Protein AF-A0A8B7Z7A9-F1 (afdb_monomer_lite)

Sequence (210 aa):
MESFEEEALQSCPPDCRPTLWKRYVDDTFVIAPQDQTSRLLNHLNSLKPSIQFTIENEQDNSIAFLDTMVHREPDGSLTSTVYRKPTHTDQYLAFDSHHPVSVKRGVAKCLHDRASRLVTRPRHTAAERRRDHGVHTVFRSSTTLRSQLVRPKDPIPPGRRGGVVYKIPCGDCGKVYIGETGRPIGTRIKEHQRDVRLSRVESSAVAEHT

pLDDT: mean 84.7, std 11.01, range [44.78, 95.38]

InterPro domains:
  IPR058912 Helix-turn-helix domain, animal [PF26215] (91-130)

Radius of gyration: 29.84 Å; chains: 1; bounding box: 73×40×72 Å

Secondary structure (DSSP, 8-state):
-HHHHHHHHHHS-TTT--SEEEEETTEEEEE--GGGHHHHHHHHHHH-TT-----PPPBTTEEEETTEEEEE-TTS-EEEEE---TT-------TTSS--HHHHHHHHHHHHHHHHHH--SHHHHHHHHHHHHHS------S--HHHHS---SPPPPGGG--SEEEEEE-TTT--EEEEEESS-HHHHHHHHHHHHHTT-TTT-GGGG--

Organism: Acanthaster planci (NCBI:txid133434)

Structure (mmCIF, N/CA/C/O backbone):
data_AF-A0A8B7Z7A9-F1
#
_entry.id   AF-A0A8B7Z7A9-F1
#
loop_
_atom_site.group_PDB
_atom_site.id
_atom_site.type_symbol
_atom_site.label_atom_id
_atom_site.label_alt_id
_atom_site.label_comp_id
_atom_site.label_asym_id
_atom_site.label_entity_id
_atom_site.label_seq_id
_atom_site.pdbx_PDB_ins_code
_atom_site.Cartn_x
_atom_site.Cartn_y
_atom_site.Cartn_z
_atom_site.occupancy
_atom_site.B_iso_or_equiv
_atom_site.auth_seq_id
_atom_site.auth_comp_id
_atom_site.auth_asym_id
_atom_site.auth_atom_id
_atom_site.pdbx_PDB_model_num
ATOM 1 N N . MET A 1 1 ? 4.529 13.513 13.588 1.00 77.81 1 MET A N 1
ATOM 2 C CA . MET A 1 1 ? 3.356 12.624 13.454 1.00 77.81 1 MET A CA 1
ATOM 3 C C . MET A 1 1 ? 3.565 11.401 14.326 1.00 77.81 1 MET A C 1
ATOM 5 O O . MET A 1 1 ? 2.762 11.194 15.213 1.00 77.81 1 MET A O 1
ATOM 9 N N . GLU A 1 2 ? 4.713 10.732 14.212 1.00 85.25 2 GLU A N 1
ATOM 10 C CA . GLU A 1 2 ? 5.104 9.632 15.109 1.00 85.25 2 GLU A CA 1
ATOM 11 C C . GLU A 1 2 ? 5.024 9.984 16.607 1.00 85.25 2 GLU A C 1
ATOM 13 O O . GLU A 1 2 ? 4.309 9.320 17.342 1.00 85.25 2 GLU A O 1
ATOM 18 N N . SER A 1 3 ? 5.617 11.102 17.043 1.00 87.19 3 SER A N 1
ATOM 19 C CA . SER A 1 3 ? 5.524 11.546 18.448 1.00 87.19 3 SER A CA 1
ATOM 20 C C . SER A 1 3 ? 4.092 11.811 18.932 1.00 87.19 3 SER A C 1
ATOM 22 O O . SER A 1 3 ? 3.785 11.619 20.102 1.00 87.19 3 SER A O 1
ATOM 24 N N . PHE A 1 4 ? 3.208 12.247 18.030 1.00 87.94 4 PHE A N 1
ATOM 25 C CA . PHE A 1 4 ? 1.794 12.449 18.340 1.00 87.94 4 PHE A CA 1
ATOM 26 C C . PHE A 1 4 ? 1.079 11.106 18.512 1.00 87.94 4 PHE A C 1
ATOM 28 O O . PHE A 1 4 ? 0.258 10.966 19.407 1.00 87.94 4 PHE A O 1
ATOM 35 N N . GLU A 1 5 ? 1.388 10.115 17.675 1.00 88.31 5 GLU A N 1
ATOM 36 C CA . GLU A 1 5 ? 0.822 8.769 17.802 1.00 88.31 5 GLU A CA 1
ATOM 37 C C . GLU A 1 5 ? 1.276 8.095 19.097 1.00 88.31 5 GLU A C 1
ATOM 39 O O . GLU A 1 5 ? 0.462 7.484 19.782 1.00 88.31 5 GLU A O 1
ATOM 44 N N . GLU A 1 6 ? 2.548 8.243 19.472 1.00 90.06 6 GLU A N 1
ATOM 45 C CA . GLU A 1 6 ? 3.060 7.737 20.749 1.00 90.06 6 GLU A CA 1
ATOM 46 C C . GLU A 1 6 ? 2.324 8.362 21.936 1.00 90.06 6 GLU A C 1
ATOM 48 O O . GLU A 1 6 ? 1.824 7.640 22.800 1.00 90.06 6 GLU A O 1
ATOM 53 N N . GLU A 1 7 ? 2.194 9.690 21.950 1.00 91.12 7 GLU A N 1
ATOM 54 C CA . GLU A 1 7 ? 1.437 10.414 22.972 1.00 91.12 7 GLU A CA 1
ATOM 55 C C . GLU A 1 7 ? -0.032 9.969 22.999 1.00 91.12 7 GLU A C 1
ATOM 57 O O . GLU A 1 7 ? -0.587 9.699 24.068 1.00 91.12 7 GLU A O 1
ATOM 62 N N . ALA A 1 8 ? -0.655 9.824 21.829 1.00 89.69 8 ALA A N 1
ATOM 63 C CA . ALA A 1 8 ? -2.039 9.399 21.702 1.00 89.69 8 ALA A CA 1
ATOM 64 C C . ALA A 1 8 ? -2.270 7.996 22.262 1.00 89.69 8 ALA A C 1
ATOM 66 O O . ALA A 1 8 ? -3.232 7.795 23.000 1.00 89.69 8 ALA A O 1
ATOM 67 N N . LEU A 1 9 ? -1.382 7.044 21.960 1.00 89.88 9 LEU A N 1
ATOM 68 C CA . LEU A 1 9 ? -1.471 5.660 22.428 1.00 89.88 9 LEU A CA 1
ATOM 69 C C . LEU A 1 9 ? -1.158 5.529 23.927 1.00 89.88 9 LEU A C 1
ATOM 71 O O . LEU A 1 9 ? -1.793 4.725 24.612 1.00 89.88 9 LEU A O 1
ATOM 75 N N . GLN A 1 10 ? -0.220 6.325 24.450 1.00 90.31 10 GLN A N 1
ATOM 76 C CA . GLN A 1 10 ? 0.127 6.342 25.877 1.00 90.31 10 GLN A CA 1
ATOM 77 C C . GLN A 1 10 ? -0.986 6.951 26.735 1.00 90.31 10 GLN A C 1
ATOM 79 O O . GLN A 1 10 ? -1.344 6.387 27.770 1.00 90.31 10 GLN A O 1
ATOM 84 N N . SER A 1 11 ? -1.554 8.072 26.286 1.00 91.38 11 SER A N 1
ATOM 85 C CA . SER A 1 11 ? -2.655 8.770 26.964 1.00 91.38 11 SER A CA 1
ATOM 86 C C . SER A 1 11 ? -4.016 8.098 26.769 1.00 91.38 11 SER A C 1
ATOM 88 O O . SER A 1 11 ? -4.972 8.447 27.461 1.00 91.38 11 SER A O 1
ATOM 90 N N . CYS A 1 12 ? -4.117 7.131 25.849 1.00 89.44 12 CYS A N 1
ATOM 91 C CA . CYS A 1 12 ? -5.358 6.428 25.556 1.00 89.44 12 CYS A CA 1
ATOM 92 C C . CYS A 1 12 ? -5.832 5.611 26.776 1.00 89.44 12 CYS A C 1
ATOM 94 O O . CYS A 1 12 ? -5.068 4.760 27.270 1.00 89.44 12 CYS A O 1
ATOM 96 N N . PRO A 1 13 ? -7.078 5.832 27.243 1.00 86.50 13 PRO A N 1
ATOM 97 C CA . PRO A 1 13 ? -7.705 5.028 28.284 1.00 86.50 13 PRO A CA 1
ATOM 98 C C . PRO A 1 13 ? -7.638 3.514 27.991 1.00 86.50 13 PRO A C 1
ATOM 100 O O . PRO A 1 13 ? -7.751 3.112 26.831 1.00 86.50 13 PRO A O 1
ATOM 103 N N . PRO A 1 14 ? -7.452 2.646 29.007 1.00 85.69 14 PRO A N 1
ATOM 104 C CA . PRO A 1 14 ? -7.258 1.207 28.792 1.00 85.69 14 PRO A CA 1
ATOM 105 C C . PRO A 1 14 ? -8.425 0.506 28.088 1.00 85.69 14 PRO A C 1
ATOM 107 O O . PRO A 1 14 ? -8.220 -0.490 27.405 1.00 85.69 14 PRO A O 1
ATOM 110 N N . ASP A 1 15 ? -9.636 1.025 28.261 1.00 86.50 15 ASP A N 1
ATOM 111 C CA . ASP A 1 15 ? -10.882 0.514 27.695 1.00 86.50 15 ASP A CA 1
ATOM 112 C C . ASP A 1 15 ? -11.032 0.803 26.196 1.00 86.50 15 ASP A C 1
ATOM 114 O O . ASP A 1 15 ? -11.633 0.001 25.48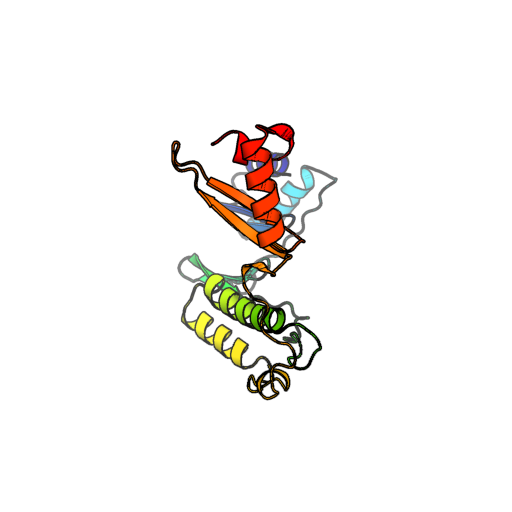8 1.00 86.50 15 ASP A O 1
ATOM 118 N N . CYS A 1 16 ? -10.456 1.897 25.687 1.00 86.94 16 CYS A N 1
ATOM 119 C CA . CYS A 1 16 ? -10.476 2.231 24.258 1.00 86.94 16 CYS A CA 1
ATOM 120 C C . CYS A 1 16 ? -9.120 2.054 23.557 1.00 86.94 16 CYS A C 1
ATOM 122 O O . CYS A 1 16 ? -8.975 2.415 22.386 1.00 86.94 16 CYS A O 1
ATOM 124 N N . ARG A 1 17 ? -8.128 1.479 24.250 1.00 89.62 17 ARG A N 1
ATOM 125 C CA . ARG A 1 17 ? -6.777 1.297 23.719 1.00 89.62 17 ARG A CA 1
ATOM 126 C C . ARG A 1 17 ? -6.765 0.293 22.558 1.00 89.62 17 ARG A C 1
ATOM 128 O O . ARG A 1 17 ? -7.205 -0.846 22.730 1.00 89.62 17 ARG A O 1
ATOM 135 N N . PRO A 1 18 ? -6.211 0.663 21.392 1.00 92.62 18 PRO A N 1
ATOM 136 C CA . PRO A 1 18 ? -6.132 -0.244 20.257 1.00 92.62 18 PRO A CA 1
ATOM 137 C C . PRO A 1 18 ? -5.134 -1.381 20.508 1.00 92.62 18 PRO A C 1
ATOM 139 O O . PRO A 1 18 ? -4.055 -1.181 21.064 1.00 92.62 18 PRO A O 1
ATOM 142 N N . THR A 1 19 ? -5.483 -2.582 20.049 1.00 91.50 19 THR A N 1
ATOM 143 C CA . THR A 1 19 ? -4.610 -3.766 20.054 1.00 91.50 19 THR A CA 1
ATOM 144 C C . THR A 1 19 ? -3.577 -3.708 18.930 1.00 91.50 19 THR A C 1
ATOM 146 O O . THR A 1 19 ? -2.462 -4.206 19.073 1.00 91.50 19 THR A O 1
ATOM 149 N N . LEU A 1 20 ? -3.940 -3.090 17.804 1.00 92.06 20 LEU A N 1
ATOM 150 C CA . LEU A 1 20 ? -3.058 -2.881 16.662 1.00 92.06 20 LEU A CA 1
ATOM 151 C C . LEU A 1 20 ? -3.208 -1.446 16.169 1.00 92.06 20 LEU A C 1
ATOM 153 O O . LEU A 1 20 ? -4.326 -0.986 15.953 1.00 92.06 20 LEU A O 1
ATOM 157 N N . TRP A 1 21 ? -2.079 -0.785 15.930 1.00 93.62 21 TRP A N 1
ATOM 158 C CA . TRP A 1 21 ? -2.007 0.503 15.249 1.00 93.62 21 TRP A CA 1
ATOM 159 C C . TRP A 1 21 ? -0.938 0.430 14.161 1.00 93.62 21 TRP A C 1
ATOM 161 O O . TRP A 1 21 ? 0.225 0.114 14.435 1.00 93.62 21 TRP A O 1
ATOM 171 N N . LYS A 1 22 ? -1.328 0.676 12.911 1.00 92.62 22 LYS A N 1
ATOM 172 C CA . LYS A 1 22 ? -0.424 0.751 11.7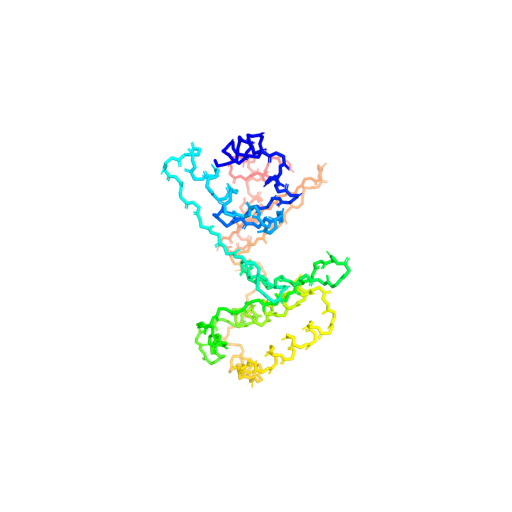60 1.00 92.62 22 LYS A CA 1
ATOM 173 C C . LYS A 1 22 ? -0.757 1.993 10.954 1.00 92.62 22 LYS A C 1
ATOM 175 O O . LYS A 1 22 ? -1.926 2.271 10.729 1.00 92.62 22 LYS A O 1
ATOM 180 N N . ARG A 1 23 ? 0.262 2.710 10.489 1.00 93.62 23 ARG A N 1
ATOM 181 C CA . ARG A 1 23 ? 0.093 3.908 9.664 1.00 93.62 23 ARG A CA 1
ATOM 182 C C . ARG A 1 23 ? 0.796 3.751 8.325 1.00 93.62 23 ARG A C 1
ATOM 184 O O . ARG A 1 23 ? 1.920 3.252 8.264 1.00 93.62 23 ARG A O 1
ATOM 191 N N . TYR A 1 24 ? 0.143 4.223 7.272 1.00 92.00 24 TYR A N 1
ATOM 192 C CA . TYR A 1 24 ? 0.710 4.413 5.948 1.00 92.00 24 TYR A CA 1
ATOM 193 C C . TYR A 1 24 ? 0.467 5.856 5.505 1.00 92.00 24 TYR A C 1
ATOM 195 O O . TYR A 1 24 ? -0.644 6.219 5.138 1.00 92.00 24 TYR A O 1
ATOM 203 N N . VAL A 1 25 ? 1.522 6.675 5.531 1.00 91.19 25 VAL A N 1
ATOM 204 C CA . VAL A 1 25 ? 1.439 8.124 5.271 1.00 91.19 25 VAL A CA 1
ATOM 205 C C . VAL A 1 25 ? 0.369 8.762 6.169 1.00 91.19 25 VAL A C 1
ATOM 207 O O . VAL A 1 25 ? 0.626 8.857 7.371 1.00 91.19 25 VAL A O 1
ATOM 210 N N . ASP A 1 26 ? -0.790 9.124 5.616 1.00 89.81 26 ASP A N 1
ATOM 211 C CA . ASP A 1 26 ? -1.898 9.786 6.312 1.00 89.81 26 ASP A CA 1
ATOM 212 C C . ASP A 1 26 ? -2.981 8.800 6.797 1.00 89.81 26 ASP A C 1
ATOM 214 O O . ASP A 1 26 ? -3.762 9.143 7.681 1.00 89.81 26 ASP A O 1
ATOM 218 N N . ASP A 1 27 ? -3.006 7.569 6.273 1.00 91.62 27 ASP A N 1
ATOM 219 C CA . ASP A 1 27 ? -4.025 6.564 6.595 1.00 91.62 27 ASP A CA 1
ATOM 220 C C . ASP A 1 27 ? -3.581 5.664 7.756 1.00 91.62 27 ASP A C 1
ATOM 222 O O . ASP A 1 27 ? -2.446 5.170 7.791 1.00 91.62 27 ASP A O 1
ATOM 226 N N . THR A 1 28 ? -4.490 5.380 8.690 1.00 93.81 28 THR A N 1
ATOM 227 C CA . THR A 1 28 ? -4.252 4.464 9.814 1.00 93.81 28 THR A CA 1
ATOM 228 C C . THR A 1 28 ? -5.167 3.243 9.751 1.00 93.81 28 THR A C 1
ATOM 230 O O . THR A 1 28 ? -6.354 3.334 9.459 1.00 93.81 28 THR A O 1
ATOM 233 N N . PHE A 1 29 ? -4.599 2.071 10.035 1.00 94.75 29 PHE A N 1
ATOM 234 C CA . PHE A 1 29 ? -5.318 0.819 10.232 1.00 94.75 29 PHE A CA 1
ATOM 235 C C . PHE A 1 29 ? -5.247 0.439 11.707 1.00 94.75 29 PHE A C 1
ATOM 237 O O . PHE A 1 29 ? -4.156 0.248 12.262 1.00 94.75 29 PHE A O 1
ATOM 244 N N . VAL A 1 30 ? -6.415 0.342 12.339 1.00 94.12 30 VAL A N 1
ATOM 245 C CA . VAL A 1 30 ? -6.536 0.220 13.790 1.00 94.12 30 VAL A CA 1
ATOM 246 C C . VAL A 1 30 ? -7.467 -0.933 14.143 1.00 94.12 30 VAL A C 1
ATOM 248 O O . VAL A 1 30 ? -8.570 -1.025 13.614 1.00 94.12 30 VAL A O 1
ATOM 251 N N . ILE A 1 31 ? -7.032 -1.797 15.061 1.00 93.50 31 ILE A N 1
ATOM 252 C CA . ILE A 1 31 ? -7.889 -2.814 15.686 1.00 93.50 31 ILE A CA 1
ATOM 253 C C . ILE A 1 31 ? -8.161 -2.359 17.113 1.00 93.50 31 ILE A C 1
ATOM 255 O O . ILE A 1 31 ? -7.230 -2.263 17.914 1.00 93.50 31 ILE A O 1
ATOM 259 N N . ALA A 1 32 ? -9.421 -2.075 17.423 1.00 92.75 32 ALA A N 1
ATOM 260 C CA . ALA A 1 32 ? -9.873 -1.595 18.724 1.00 92.75 32 ALA A CA 1
ATOM 261 C C . ALA A 1 32 ? -11.261 -2.177 19.062 1.00 92.75 32 ALA A C 1
ATOM 263 O O . ALA A 1 32 ? -11.951 -2.655 18.156 1.00 92.75 32 ALA A O 1
ATOM 264 N N . PRO A 1 33 ? -11.689 -2.137 20.338 1.00 91.00 33 PRO A N 1
ATOM 265 C CA . PRO A 1 33 ? -13.044 -2.523 20.729 1.00 91.00 33 PRO A CA 1
ATOM 266 C C . PRO A 1 33 ? -14.103 -1.708 19.971 1.00 91.00 33 PRO A C 1
ATOM 268 O O . PRO A 1 33 ? -14.052 -0.476 19.946 1.00 91.00 33 PRO A O 1
ATOM 271 N N . GLN A 1 34 ? -15.054 -2.397 19.332 1.00 86.75 34 GLN A N 1
ATOM 272 C CA . GLN A 1 34 ? -16.018 -1.783 18.409 1.00 86.75 34 GLN A CA 1
ATOM 273 C C . GLN A 1 34 ? -16.911 -0.736 19.096 1.00 86.75 34 GLN A C 1
ATOM 275 O O . GLN A 1 34 ? -17.230 0.301 18.512 1.00 86.75 34 GLN A O 1
ATOM 280 N N . ASP A 1 35 ? -17.273 -0.986 20.352 1.00 89.75 35 ASP A N 1
ATOM 281 C CA . ASP A 1 35 ? -18.098 -0.128 21.204 1.00 89.75 35 ASP A CA 1
ATOM 282 C C . ASP A 1 35 ? -17.389 1.169 21.629 1.00 89.75 35 ASP A C 1
ATOM 284 O O . ASP A 1 35 ? -18.048 2.158 21.944 1.00 89.75 35 ASP A O 1
ATOM 288 N N . GLN A 1 36 ? -16.053 1.198 21.590 1.00 91.06 36 GLN A N 1
ATOM 289 C CA . GLN A 1 36 ? -15.245 2.339 22.033 1.00 91.06 36 GLN A CA 1
ATOM 290 C C . GLN A 1 36 ? -14.654 3.170 20.882 1.00 91.06 36 GLN A C 1
ATOM 292 O O . GLN A 1 36 ? -13.910 4.124 21.123 1.00 91.06 36 GLN A O 1
ATOM 297 N N . THR A 1 37 ? -15.003 2.866 19.631 1.00 90.31 37 THR A N 1
ATOM 298 C CA . THR A 1 37 ? -14.471 3.536 18.428 1.00 90.31 37 THR A CA 1
ATOM 299 C C . THR A 1 37 ? -14.711 5.049 18.425 1.00 90.31 37 THR A C 1
ATOM 301 O O . THR A 1 37 ? -13.786 5.825 18.182 1.00 90.31 37 THR A O 1
ATOM 304 N N . SER A 1 38 ? -15.918 5.505 18.779 1.00 91.88 38 SER A N 1
ATOM 305 C CA . SER A 1 38 ? -16.232 6.940 18.887 1.00 91.88 38 SER A CA 1
ATOM 306 C C . SER A 1 38 ? -15.426 7.637 19.982 1.00 91.88 38 SER A C 1
ATOM 308 O O . SER A 1 38 ? -15.031 8.793 19.839 1.00 91.88 38 SER A O 1
ATOM 310 N N . ARG A 1 39 ? -15.157 6.935 21.085 1.00 92.31 39 ARG A N 1
ATOM 311 C CA . ARG A 1 39 ? -14.395 7.479 22.208 1.00 92.31 39 ARG A CA 1
ATOM 312 C C . ARG A 1 39 ? -12.915 7.602 21.865 1.00 92.31 39 ARG A C 1
ATOM 314 O O . ARG A 1 39 ? -12.306 8.613 22.201 1.00 92.31 39 ARG A O 1
ATOM 321 N N . LEU A 1 40 ? -12.372 6.624 21.138 1.00 92.44 40 LEU A N 1
ATOM 322 C CA . LEU A 1 40 ? -11.035 6.699 20.557 1.00 92.44 40 LEU A CA 1
ATOM 323 C C . LEU A 1 40 ? -10.923 7.881 19.582 1.00 92.44 40 LEU A C 1
ATOM 325 O O . LEU A 1 40 ? -9.984 8.662 19.692 1.00 92.44 40 LEU A O 1
ATOM 329 N N . LEU A 1 41 ? -11.898 8.067 18.686 1.00 93.69 41 LEU A N 1
ATOM 330 C CA . LEU A 1 41 ? -11.910 9.195 17.747 1.00 93.69 41 LEU A CA 1
ATOM 331 C C . LEU A 1 41 ? -11.900 10.552 18.469 1.00 93.69 41 LEU A C 1
ATOM 333 O O . LEU A 1 41 ? -11.102 11.429 18.142 1.00 93.69 41 LEU A O 1
ATOM 337 N N . ASN A 1 42 ? -12.760 10.710 19.477 1.00 93.31 42 ASN A N 1
ATOM 338 C CA . ASN A 1 42 ? -12.830 11.935 20.273 1.00 93.31 42 ASN A CA 1
ATOM 339 C C . ASN A 1 42 ? -11.527 12.192 21.038 1.00 93.31 42 ASN A C 1
ATOM 341 O O . ASN A 1 42 ? -11.069 13.331 21.092 1.00 93.31 42 ASN A O 1
ATOM 345 N N . HIS A 1 43 ? -10.912 11.140 21.588 1.00 92.44 43 HIS A N 1
ATOM 346 C CA . HIS A 1 43 ? -9.601 11.225 22.232 1.00 92.44 43 HIS A CA 1
ATOM 347 C C . HIS A 1 43 ? -8.541 11.739 21.255 1.00 92.44 43 HIS A C 1
ATOM 349 O O . HIS A 1 43 ? -7.911 12.756 21.533 1.00 92.44 43 HIS A O 1
ATOM 355 N N . LEU A 1 44 ? -8.416 11.123 20.074 1.00 92.44 44 LEU A N 1
ATOM 356 C CA . LEU A 1 44 ? -7.452 11.533 19.045 1.00 92.44 44 LEU A CA 1
ATOM 357 C C . LEU A 1 44 ? -7.625 13.003 18.632 1.00 92.44 44 LEU A C 1
ATOM 359 O O . LEU A 1 44 ? -6.644 13.742 18.561 1.00 92.44 44 LEU A O 1
ATOM 363 N N . ASN A 1 45 ? -8.869 13.440 18.421 1.00 93.81 45 ASN A N 1
ATOM 364 C CA . ASN A 1 45 ? -9.181 14.814 18.015 1.00 93.81 45 ASN A CA 1
ATOM 365 C C . ASN A 1 45 ? -9.023 15.839 19.150 1.00 93.81 45 ASN A C 1
ATOM 367 O O . ASN A 1 45 ? -8.839 17.025 18.881 1.00 93.81 45 ASN A O 1
ATOM 371 N N . SER A 1 46 ? -9.059 15.403 20.414 1.00 92.81 46 SER A N 1
ATOM 372 C CA . SER A 1 46 ? -8.857 16.285 21.571 1.00 92.81 46 SER A CA 1
ATOM 373 C C . SER A 1 46 ? -7.395 16.684 21.786 1.00 92.81 46 SER A C 1
ATOM 375 O O . SER A 1 46 ? -7.125 17.774 22.286 1.00 92.81 46 SER A O 1
ATOM 377 N N . LEU A 1 47 ? -6.450 15.832 21.375 1.00 91.12 47 LEU A N 1
ATOM 378 C CA . LEU A 1 47 ? -5.021 16.030 21.630 1.00 91.12 47 LEU A CA 1
ATOM 379 C C . LEU A 1 47 ? -4.441 17.201 20.840 1.00 91.12 47 LEU A C 1
ATOM 381 O O . LEU A 1 47 ? -3.576 17.924 21.333 1.00 91.12 47 LEU A O 1
ATOM 385 N N . LYS A 1 48 ? -4.890 17.390 19.593 1.00 89.75 48 LYS A N 1
ATOM 386 C CA . LYS A 1 48 ? -4.324 18.424 18.730 1.00 89.75 48 LYS A CA 1
ATOM 387 C C . LYS A 1 48 ? -5.363 19.040 17.792 1.00 89.75 48 LYS A C 1
ATOM 389 O O . LYS A 1 48 ? -5.716 18.415 16.798 1.00 89.75 48 LYS A O 1
ATOM 394 N N . PRO A 1 49 ? -5.747 20.317 17.993 1.00 87.44 49 PRO A N 1
ATOM 395 C CA . PRO A 1 49 ? -6.752 20.985 17.160 1.00 87.44 49 PRO A CA 1
ATOM 396 C C . PRO A 1 49 ? -6.409 21.038 15.665 1.00 87.44 49 PRO A C 1
ATOM 398 O O . PRO A 1 49 ? -7.303 21.086 14.824 1.00 87.44 49 PRO A O 1
ATOM 401 N N . SER A 1 50 ? -5.115 21.028 15.323 1.00 91.62 50 SER A N 1
ATOM 402 C CA . SER A 1 50 ? -4.643 21.137 13.939 1.00 91.62 50 SER A CA 1
ATOM 403 C C . SER A 1 50 ? -4.819 19.864 13.106 1.00 91.62 50 SER A C 1
ATOM 405 O O . SER A 1 50 ? -4.602 19.920 11.901 1.00 91.62 50 SER A O 1
ATOM 407 N N . ILE A 1 51 ? -5.116 18.715 13.724 1.00 89.25 51 ILE A N 1
ATOM 408 C CA . ILE A 1 51 ? -5.291 17.431 13.033 1.00 89.25 51 ILE A CA 1
ATOM 409 C C . ILE A 1 51 ? -6.682 16.913 13.380 1.00 89.25 51 ILE A C 1
ATOM 411 O O . ILE A 1 51 ? -7.019 16.795 14.551 1.00 89.25 51 ILE A O 1
ATOM 415 N N . GLN A 1 52 ? -7.483 16.615 12.361 1.00 91.81 52 GLN A N 1
ATOM 416 C CA . GLN A 1 52 ? -8.827 16.071 12.527 1.00 91.81 52 GLN A CA 1
ATOM 417 C C . GLN A 1 52 ? -8.874 14.685 11.895 1.00 91.81 52 GLN A C 1
ATOM 419 O O . GLN A 1 52 ? -8.770 14.537 10.679 1.00 91.81 52 GLN A O 1
ATOM 424 N N . PHE A 1 53 ? -9.000 13.671 12.738 1.00 92.81 53 PHE A N 1
ATOM 425 C CA . PHE A 1 53 ? -9.214 12.291 12.347 1.00 92.81 53 PHE A CA 1
ATOM 426 C C . PHE A 1 53 ? -10.674 12.072 11.970 1.00 92.81 53 PHE A C 1
ATOM 428 O O . PHE A 1 53 ? -11.596 12.650 12.553 1.00 92.81 53 PHE A O 1
ATOM 435 N N . THR A 1 54 ? -10.864 11.172 11.015 1.00 94.38 54 THR A N 1
ATOM 436 C CA . THR A 1 54 ? -12.147 10.547 10.699 1.00 94.38 54 THR A CA 1
ATOM 437 C C . THR A 1 54 ? -11.981 9.039 10.850 1.00 94.38 54 THR A C 1
ATOM 439 O O . THR A 1 54 ? -10.854 8.541 10.845 1.00 94.38 54 THR A O 1
ATOM 442 N N . ILE A 1 55 ? -13.081 8.314 11.053 1.00 93.56 55 ILE A N 1
ATOM 443 C CA . ILE A 1 55 ? -13.045 6.859 11.209 1.00 93.56 55 ILE A CA 1
ATOM 444 C C . ILE A 1 55 ? -14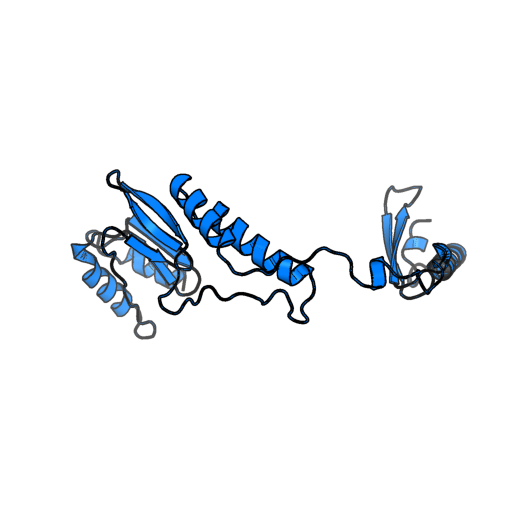.009 6.205 10.229 1.00 93.56 55 ILE A C 1
ATOM 446 O O . ILE A 1 55 ? -15.172 6.597 10.120 1.00 93.56 55 ILE A O 1
ATOM 450 N N . GLU A 1 56 ? -13.516 5.184 9.542 1.00 94.19 56 GLU A N 1
ATOM 451 C CA . GLU A 1 56 ? -14.329 4.236 8.797 1.00 94.19 56 GLU A CA 1
ATOM 452 C C . GLU A 1 56 ? -14.429 2.965 9.640 1.00 94.19 56 GLU A C 1
ATOM 454 O O . GLU A 1 56 ? -13.417 2.400 10.051 1.00 94.19 56 GLU A O 1
ATOM 459 N N . ASN A 1 57 ? -15.652 2.547 9.960 1.00 93.75 57 ASN A N 1
ATOM 460 C CA . ASN A 1 57 ? -15.876 1.329 10.729 1.00 93.75 57 ASN A CA 1
ATOM 461 C C . ASN A 1 57 ? -16.011 0.129 9.796 1.00 93.75 57 ASN A C 1
ATOM 463 O O . ASN A 1 57 ? -16.530 0.244 8.685 1.00 93.75 57 ASN A O 1
ATOM 467 N N . GLU A 1 58 ? -15.591 -1.031 10.289 1.00 94.00 58 GLU A N 1
ATOM 468 C CA . GLU A 1 58 ? -15.773 -2.310 9.613 1.00 94.00 58 GLU A CA 1
ATOM 469 C C . GLU A 1 58 ? -17.260 -2.592 9.350 1.00 94.00 58 GLU A C 1
ATOM 471 O O . GLU A 1 58 ? -18.102 -2.450 10.241 1.00 94.00 58 GLU A O 1
ATOM 476 N N . GLN A 1 59 ? -17.571 -3.016 8.125 1.00 93.50 59 GLN A N 1
ATOM 477 C CA . GLN A 1 59 ? -18.911 -3.399 7.682 1.00 93.50 59 GLN A CA 1
ATOM 478 C C . GLN A 1 59 ? -18.869 -4.820 7.124 1.00 93.50 59 GLN A C 1
ATOM 480 O O . GLN A 1 59 ? -17.965 -5.173 6.369 1.00 93.50 59 GLN A O 1
ATOM 485 N N . ASP A 1 60 ? -19.830 -5.657 7.516 1.00 93.19 60 ASP A N 1
ATOM 486 C CA . ASP A 1 60 ? -19.925 -7.053 7.063 1.00 93.19 60 ASP A CA 1
ATOM 487 C C . ASP A 1 60 ? -18.628 -7.865 7.252 1.00 93.19 60 ASP A C 1
ATOM 489 O O . ASP A 1 60 ? -18.231 -8.658 6.400 1.00 93.19 60 ASP A O 1
ATOM 493 N N . ASN A 1 61 ? -17.957 -7.670 8.394 1.00 94.00 61 ASN A N 1
ATOM 494 C CA . ASN A 1 61 ? -16.643 -8.246 8.706 1.00 94.00 61 ASN A CA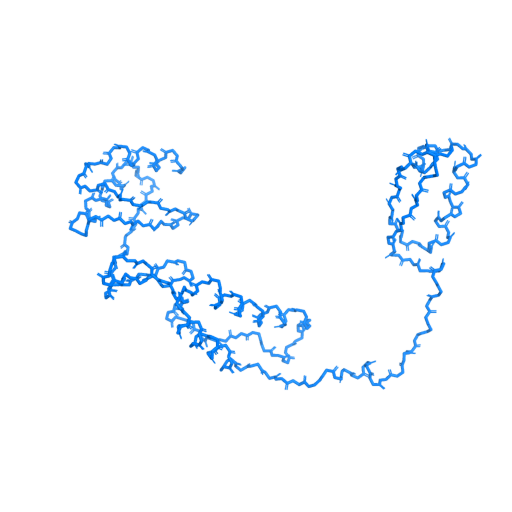 1
ATOM 495 C C . ASN A 1 61 ? -15.531 -7.852 7.712 1.00 94.00 61 ASN A C 1
ATOM 497 O O . ASN A 1 61 ? -14.591 -8.618 7.479 1.00 94.00 61 ASN A O 1
ATOM 501 N N . SER A 1 62 ? -15.661 -6.693 7.067 1.00 94.38 62 SER A N 1
ATOM 502 C CA . SER A 1 62 ? -14.716 -6.222 6.066 1.00 94.38 62 SER A CA 1
ATOM 503 C C . SER A 1 62 ? -14.473 -4.716 6.150 1.00 94.38 62 SER A C 1
ATOM 505 O O . SER A 1 62 ? -15.340 -3.940 6.556 1.00 94.38 62 SER A O 1
ATOM 507 N N . ILE A 1 63 ? -13.266 -4.291 5.792 1.00 95.38 63 ILE A N 1
ATOM 508 C CA . ILE A 1 63 ? -12.895 -2.877 5.742 1.00 95.38 63 ILE A CA 1
ATOM 509 C C . ILE A 1 63 ? -11.864 -2.635 4.641 1.00 95.38 63 ILE A C 1
ATOM 511 O O . ILE A 1 63 ? -10.932 -3.422 4.439 1.00 95.38 63 ILE A O 1
ATOM 515 N N . ALA A 1 64 ? -12.036 -1.540 3.905 1.00 94.38 64 ALA A N 1
ATOM 516 C CA . ALA A 1 64 ? -11.064 -1.109 2.916 1.00 94.38 64 ALA A CA 1
ATOM 517 C C . ALA A 1 64 ? -9.874 -0.430 3.608 1.00 94.38 64 ALA A C 1
ATOM 519 O O . ALA A 1 64 ? -10.047 0.438 4.455 1.00 94.38 64 ALA A O 1
ATOM 520 N N . PHE A 1 65 ? -8.658 -0.801 3.218 1.00 93.19 65 PHE A N 1
ATOM 521 C CA . PHE A 1 65 ? -7.436 -0.113 3.621 1.00 93.19 65 PHE A CA 1
ATOM 522 C C . PHE A 1 65 ? -6.465 -0.077 2.439 1.00 93.19 65 PHE A C 1
ATOM 524 O O . PHE A 1 65 ? -6.028 -1.123 1.941 1.00 93.19 65 PHE A O 1
ATOM 531 N N . LEU A 1 66 ? -6.139 1.132 1.970 1.00 89.81 66 LEU A N 1
ATOM 532 C CA . LEU A 1 66 ? -5.356 1.366 0.750 1.00 89.81 66 LEU A CA 1
ATOM 533 C C . LEU A 1 66 ? -5.940 0.591 -0.455 1.00 89.81 66 LEU A C 1
ATOM 535 O O . LEU A 1 66 ? -7.122 0.706 -0.777 1.00 89.81 66 LEU A O 1
ATOM 539 N N . ASP A 1 67 ? -5.115 -0.225 -1.114 1.00 87.75 67 ASP A N 1
ATOM 540 C CA . ASP A 1 67 ? -5.477 -1.056 -2.268 1.00 87.75 67 ASP A CA 1
ATOM 541 C C . ASP A 1 67 ? -6.033 -2.441 -1.888 1.00 87.75 67 ASP A C 1
ATOM 543 O O . ASP A 1 67 ? -6.182 -3.312 -2.761 1.00 87.75 67 ASP A O 1
ATOM 547 N N . THR A 1 68 ? -6.316 -2.665 -0.600 1.00 91.62 68 THR A N 1
ATOM 548 C CA . THR A 1 68 ? -6.753 -3.954 -0.053 1.00 91.62 68 THR A CA 1
ATOM 549 C C . THR A 1 68 ? -8.104 -3.864 0.640 1.00 91.62 68 THR A C 1
ATOM 551 O O . THR A 1 68 ? -8.426 -2.879 1.291 1.00 91.62 68 THR A O 1
ATOM 554 N N . MET A 1 69 ? -8.905 -4.913 0.487 1.00 94.25 69 MET A N 1
ATOM 555 C CA . MET A 1 69 ? -10.099 -5.152 1.287 1.00 94.25 69 MET A CA 1
ATOM 556 C C . MET A 1 69 ? -9.725 -6.229 2.294 1.00 94.25 69 MET A C 1
ATOM 558 O O . MET A 1 69 ? -9.423 -7.361 1.894 1.00 94.25 69 MET A O 1
ATOM 562 N N . VAL A 1 70 ? -9.679 -5.846 3.565 1.00 94.50 70 VAL A N 1
ATOM 563 C CA . VAL A 1 70 ? -9.358 -6.720 4.691 1.00 94.50 70 VAL A CA 1
ATOM 564 C C . VAL A 1 70 ? -10.652 -7.359 5.174 1.00 94.50 70 VAL A C 1
ATOM 566 O O . VAL A 1 70 ? -11.652 -6.674 5.342 1.00 94.50 70 VAL A O 1
ATOM 569 N N . HIS A 1 71 ? -10.625 -8.669 5.384 1.00 94.31 71 HIS A N 1
ATOM 570 C CA . HIS A 1 71 ? -11.736 -9.487 5.852 1.00 94.31 71 HIS A CA 1
ATOM 571 C C . HIS A 1 71 ? -11.357 -10.118 7.183 1.00 94.31 71 HIS A C 1
ATOM 573 O O . HIS A 1 71 ? -10.284 -10.719 7.300 1.00 94.31 71 HIS A O 1
ATOM 579 N N . ARG A 1 72 ? -12.250 -10.029 8.164 1.00 93.94 72 ARG A N 1
ATOM 580 C CA . ARG A 1 72 ? -12.134 -10.737 9.433 1.00 93.94 72 ARG A CA 1
ATOM 581 C C . ARG A 1 72 ? -12.840 -12.081 9.335 1.00 93.94 72 ARG A C 1
ATOM 583 O O . ARG A 1 72 ? -14.044 -12.169 9.109 1.00 93.94 72 ARG A O 1
ATOM 590 N N . GLU A 1 73 ? -12.073 -13.144 9.505 1.00 93.19 73 GLU A N 1
ATOM 591 C CA . GLU A 1 73 ? -12.580 -14.509 9.476 1.00 93.19 73 GLU A CA 1
ATOM 592 C C . GLU A 1 73 ? -13.214 -14.904 10.822 1.00 93.19 73 GLU A C 1
ATOM 594 O O . GLU A 1 73 ? -12.905 -14.299 11.852 1.00 93.19 73 GLU A O 1
ATOM 599 N N . PRO A 1 74 ? -14.074 -15.941 10.856 1.00 92.38 74 PRO A N 1
ATOM 600 C CA . PRO A 1 74 ? -14.719 -16.387 12.095 1.00 92.38 74 PRO A CA 1
ATOM 601 C C . PRO A 1 74 ? -13.747 -16.853 13.188 1.00 92.38 74 PRO A C 1
ATOM 603 O O . PRO A 1 74 ? -14.098 -16.846 14.362 1.00 92.38 74 PRO A O 1
ATOM 606 N N . ASP A 1 75 ? -12.533 -17.263 12.809 1.00 92.62 75 ASP A N 1
ATOM 607 C CA . ASP A 1 75 ? -11.455 -17.652 13.726 1.00 92.62 75 ASP A CA 1
ATOM 608 C C . ASP A 1 75 ? -10.630 -16.454 14.240 1.00 92.62 75 ASP A C 1
ATOM 610 O O . ASP A 1 75 ? -9.673 -16.636 14.990 1.00 92.62 75 ASP A O 1
ATOM 614 N N . GLY A 1 76 ? -10.984 -15.229 13.834 1.00 87.12 76 GLY A N 1
ATOM 615 C CA . GLY A 1 76 ? -10.271 -13.999 14.169 1.00 87.12 76 GLY A CA 1
ATOM 616 C C . GLY A 1 76 ? -9.056 -13.713 13.284 1.00 87.12 76 GLY A C 1
ATOM 617 O O . GLY A 1 76 ? -8.419 -12.672 13.453 1.00 87.12 76 GLY A O 1
ATOM 618 N N . SER A 1 77 ? -8.725 -14.588 12.329 1.00 91.69 77 SER A N 1
ATOM 619 C CA . SER A 1 77 ? -7.657 -14.317 11.367 1.00 91.69 77 SER A CA 1
ATOM 620 C C . SER A 1 77 ? -8.075 -13.243 10.360 1.00 91.69 77 SER A C 1
ATOM 622 O O . SER A 1 77 ? -9.250 -13.085 10.027 1.00 91.69 77 SER A O 1
ATOM 624 N N . LEU A 1 78 ? -7.098 -12.483 9.863 1.00 92.25 78 LEU A N 1
ATOM 625 C CA . LEU A 1 78 ? -7.328 -11.482 8.826 1.00 92.25 78 LEU A CA 1
ATOM 626 C C . LEU A 1 78 ? -6.923 -12.046 7.469 1.00 92.25 78 LEU A C 1
ATOM 628 O O . LEU A 1 78 ? -5.804 -12.533 7.286 1.00 92.25 78 LEU A O 1
ATOM 632 N N . THR A 1 79 ? -7.820 -11.947 6.494 1.00 93.50 79 THR A N 1
ATOM 633 C CA . THR A 1 79 ? -7.508 -12.228 5.094 1.00 93.50 79 THR A CA 1
ATOM 634 C C . THR A 1 79 ? -7.684 -10.976 4.260 1.00 93.50 79 THR A C 1
ATOM 636 O O . THR A 1 79 ? -8.372 -10.045 4.655 1.00 93.50 79 THR A O 1
ATOM 639 N N . SER A 1 80 ? -7.020 -10.902 3.115 1.00 92.94 80 SER A N 1
ATOM 640 C CA . SER A 1 80 ? -7.076 -9.715 2.270 1.00 92.94 80 SER A CA 1
ATOM 641 C C . SER A 1 80 ? -7.370 -10.090 0.831 1.00 92.94 80 SER A C 1
ATOM 643 O O . SER A 1 80 ? -7.003 -11.161 0.338 1.00 92.94 80 SER A O 1
ATOM 645 N N . THR A 1 81 ? -8.066 -9.184 0.161 1.00 92.62 81 THR A N 1
ATOM 646 C CA . THR A 1 81 ? -8.368 -9.227 -1.269 1.00 92.62 81 THR A CA 1
ATOM 647 C C . THR A 1 81 ? -8.073 -7.866 -1.886 1.00 92.62 81 THR A C 1
ATOM 649 O O . THR A 1 81 ? -7.793 -6.899 -1.181 1.00 92.62 81 THR A O 1
ATOM 652 N N . VAL A 1 82 ? -8.104 -7.782 -3.210 1.00 90.31 82 VAL A N 1
ATOM 653 C CA . VAL A 1 82 ? -7.876 -6.526 -3.921 1.00 90.31 82 VAL A CA 1
ATOM 654 C C . VAL A 1 82 ? -9.105 -5.625 -3.786 1.00 90.31 82 VAL A C 1
ATOM 656 O O . VAL A 1 82 ? -10.186 -5.999 -4.237 1.00 90.31 82 VAL A O 1
ATOM 659 N N . TYR A 1 83 ? -8.944 -4.428 -3.214 1.00 90.62 83 TYR A N 1
ATOM 660 C CA . TYR A 1 83 ? -10.019 -3.435 -3.188 1.00 90.62 83 TYR A CA 1
ATOM 661 C C . TYR A 1 83 ? -10.027 -2.593 -4.466 1.00 90.62 83 TYR A C 1
ATOM 663 O O . TYR A 1 83 ? -8.982 -2.190 -4.988 1.00 90.62 83 TYR A O 1
ATOM 671 N N . ARG A 1 84 ? -11.229 -2.318 -4.973 1.00 88.00 84 ARG A N 1
ATOM 672 C CA . ARG A 1 84 ? -11.485 -1.423 -6.102 1.00 88.00 84 ARG A CA 1
ATOM 673 C C . ARG A 1 84 ? -12.540 -0.426 -5.647 1.00 88.00 84 ARG A C 1
ATOM 675 O O . ARG A 1 84 ? -13.630 -0.829 -5.253 1.00 88.00 84 ARG A O 1
ATOM 682 N N . LYS A 1 85 ? -12.205 0.865 -5.685 1.00 85.56 85 LYS A N 1
ATOM 683 C CA . LYS A 1 85 ? -13.165 1.931 -5.372 1.00 85.56 85 LYS A CA 1
ATOM 684 C C . LYS A 1 85 ? -14.371 1.829 -6.320 1.00 85.56 85 LYS A C 1
ATOM 686 O O . LYS A 1 85 ? -14.185 1.392 -7.455 1.00 85.56 85 LYS A O 1
ATOM 691 N N . PRO A 1 86 ? -15.570 2.292 -5.930 1.00 85.62 86 PRO A N 1
ATOM 692 C CA . PRO A 1 86 ? -16.748 2.271 -6.808 1.00 85.62 86 PRO A CA 1
ATOM 693 C C . PRO A 1 86 ? -16.544 2.971 -8.161 1.00 85.62 86 PRO A C 1
ATOM 695 O O . PRO A 1 86 ? -17.205 2.651 -9.140 1.00 85.62 86 PRO A O 1
ATOM 698 N N . THR A 1 87 ? -15.602 3.913 -8.228 1.00 83.06 87 THR A N 1
ATOM 699 C CA . THR A 1 87 ? -15.214 4.634 -9.447 1.00 83.06 87 THR A CA 1
ATOM 700 C C . THR A 1 87 ? -14.224 3.875 -10.337 1.00 83.06 87 THR A C 1
ATOM 702 O O . THR A 1 87 ? -13.831 4.385 -11.384 1.00 83.06 87 THR A O 1
ATOM 705 N N . HIS A 1 88 ? -13.780 2.680 -9.940 1.00 81.88 88 HIS A N 1
ATOM 706 C CA . HIS A 1 88 ? -12.831 1.882 -10.707 1.00 81.88 88 HIS A CA 1
ATOM 707 C C . HIS A 1 88 ? -13.498 1.322 -11.967 1.00 81.88 88 HIS A C 1
ATOM 709 O O . HIS A 1 88 ? -14.426 0.524 -11.885 1.00 81.88 88 HIS A O 1
ATOM 715 N N . THR A 1 89 ? -13.004 1.714 -13.140 1.00 80.25 89 THR A N 1
ATOM 716 C CA . THR A 1 89 ? -13.585 1.324 -14.436 1.00 80.25 89 THR A CA 1
ATOM 717 C C . THR A 1 89 ? -12.994 0.039 -15.017 1.00 80.25 89 THR A C 1
ATOM 719 O O . THR A 1 89 ? -13.404 -0.375 -16.097 1.00 80.25 89 THR A O 1
ATOM 722 N N . ASP A 1 90 ? -11.992 -0.557 -14.355 1.00 77.56 90 ASP A N 1
ATOM 723 C CA . ASP A 1 90 ? -11.156 -1.648 -14.894 1.00 77.56 90 ASP A CA 1
ATOM 724 C C . ASP A 1 90 ? -10.548 -1.322 -16.281 1.00 77.56 90 ASP A C 1
ATOM 726 O O . ASP A 1 90 ? -10.132 -2.208 -17.031 1.00 77.56 90 ASP A O 1
ATOM 730 N N . GLN A 1 91 ? -10.460 -0.034 -16.631 1.00 78.75 91 GLN A N 1
ATOM 731 C CA . GLN A 1 91 ? -9.836 0.425 -17.865 1.00 78.75 91 GLN A CA 1
ATOM 732 C C . GLN A 1 91 ? -8.352 0.672 -17.632 1.00 78.75 91 GLN A C 1
ATOM 734 O O . GLN A 1 91 ? -7.947 1.507 -16.823 1.00 78.75 91 GLN A O 1
ATOM 739 N N . TYR A 1 92 ? -7.539 -0.049 -18.391 1.00 84.50 92 TYR A N 1
ATOM 740 C CA . TYR A 1 92 ? -6.092 0.088 -18.384 1.00 84.50 92 TYR A CA 1
ATOM 741 C C . TYR A 1 92 ? -5.592 0.611 -19.728 1.00 84.50 92 TYR A C 1
ATOM 743 O O . TYR A 1 92 ? -6.355 0.985 -20.618 1.00 84.50 92 TYR A O 1
ATOM 751 N N . LEU A 1 93 ? -4.270 0.633 -19.871 1.00 81.81 93 LEU A N 1
ATOM 752 C CA . LEU A 1 93 ? -3.605 1.081 -21.076 1.00 81.81 93 LEU A CA 1
ATOM 753 C C . LEU A 1 93 ? -4.059 0.282 -22.304 1.00 81.81 93 LEU A C 1
ATOM 755 O O . LEU A 1 93 ? -3.800 -0.920 -22.402 1.00 81.81 93 LEU A O 1
ATOM 759 N N . ALA A 1 94 ? -4.654 0.976 -23.274 1.00 80.06 94 ALA A N 1
ATOM 760 C CA . ALA A 1 94 ? -5.003 0.383 -24.555 1.00 80.06 94 ALA A CA 1
ATOM 761 C C . ALA A 1 94 ? -3.742 -0.180 -25.233 1.00 80.06 94 ALA A C 1
ATOM 763 O O . ALA A 1 94 ? -2.703 0.490 -25.327 1.00 80.06 94 ALA A O 1
ATOM 764 N N . PHE A 1 95 ? -3.800 -1.437 -25.679 1.00 74.56 95 PHE A N 1
ATOM 765 C CA . PHE A 1 95 ? -2.621 -2.121 -26.214 1.00 74.56 95 PHE A CA 1
ATOM 766 C C . PHE A 1 95 ? -2.131 -1.514 -27.539 1.00 74.56 95 PHE A C 1
ATOM 768 O O . PHE A 1 95 ? -0.950 -1.617 -27.862 1.00 74.56 95 PHE A O 1
ATOM 775 N N . ASP A 1 96 ? -3.001 -0.855 -28.293 1.00 75.06 96 ASP A N 1
ATOM 776 C CA . ASP A 1 96 ? -2.712 -0.154 -29.549 1.00 75.06 96 ASP A CA 1
ATOM 777 C C . ASP A 1 96 ? -2.143 1.261 -29.357 1.00 75.06 96 ASP A C 1
ATOM 779 O O . ASP A 1 96 ? -1.565 1.823 -30.286 1.00 75.06 96 ASP A O 1
ATOM 783 N N . SER A 1 97 ? -2.229 1.817 -28.148 1.00 81.56 97 SER A N 1
ATOM 784 C CA . SER A 1 97 ? -1.670 3.134 -27.839 1.00 81.56 97 SER A CA 1
ATOM 785 C C . SER A 1 97 ? -0.168 3.217 -28.153 1.00 81.56 97 SER A C 1
ATOM 787 O O . SER A 1 97 ? 0.557 2.215 -28.112 1.00 81.56 97 SER A O 1
ATOM 789 N N . HIS A 1 98 ? 0.344 4.426 -28.400 1.00 87.25 98 HIS A N 1
ATOM 790 C CA . HIS A 1 98 ? 1.749 4.672 -28.770 1.00 87.25 98 HIS A CA 1
ATOM 791 C C . HIS A 1 98 ? 2.761 4.489 -27.612 1.00 87.25 98 HIS A C 1
ATOM 793 O O . HIS A 1 98 ? 3.842 5.068 -27.597 1.00 87.25 98 HIS A O 1
ATOM 799 N N . HIS A 1 99 ? 2.433 3.670 -26.616 1.00 82.12 99 HIS A N 1
ATOM 800 C CA . HIS A 1 99 ? 3.304 3.415 -25.477 1.00 82.12 99 HIS A CA 1
ATOM 801 C C . HIS A 1 99 ? 4.310 2.293 -25.770 1.00 82.12 99 HIS A C 1
ATOM 803 O O . HIS A 1 99 ? 3.966 1.311 -26.447 1.00 82.12 99 HIS A O 1
ATOM 809 N N . PRO A 1 100 ? 5.533 2.372 -25.211 1.00 88.25 100 PRO A N 1
ATOM 810 C CA . PRO A 1 100 ? 6.508 1.293 -25.298 1.00 88.25 100 PRO A CA 1
ATOM 811 C C . PRO A 1 100 ? 5.953 -0.040 -24.779 1.00 88.25 100 PRO A C 1
ATOM 813 O O . PRO A 1 100 ? 5.209 -0.094 -23.798 1.00 88.25 100 PRO A O 1
ATOM 816 N N . VAL A 1 101 ? 6.379 -1.147 -25.395 1.00 82.81 101 VAL A N 1
ATOM 817 C CA . VAL A 1 101 ? 5.963 -2.508 -24.998 1.00 82.81 101 VAL A CA 1
ATOM 818 C C . VAL A 1 101 ? 6.314 -2.810 -23.536 1.00 82.81 101 VAL A C 1
ATOM 820 O O . VAL A 1 101 ? 5.586 -3.543 -22.870 1.00 82.81 101 VAL A O 1
ATOM 823 N N . SER A 1 102 ? 7.399 -2.230 -23.012 1.00 84.56 102 SER A N 1
ATOM 824 C CA . SER A 1 102 ? 7.781 -2.355 -21.601 1.00 84.56 102 SER A CA 1
ATOM 825 C C . SER A 1 102 ? 6.705 -1.825 -20.653 1.00 84.56 102 SER A C 1
ATOM 827 O O . SER A 1 102 ? 6.436 -2.471 -19.646 1.00 84.56 102 SER A O 1
ATOM 829 N N . VAL A 1 103 ? 6.047 -0.714 -20.995 1.00 84.19 103 VAL A N 1
ATOM 830 C CA . VAL A 1 103 ? 4.973 -0.116 -20.188 1.00 84.19 103 VAL A CA 1
ATOM 831 C C . VAL A 1 103 ? 3.740 -1.016 -20.198 1.00 84.19 103 VAL A C 1
ATOM 833 O O . VAL A 1 103 ? 3.217 -1.354 -19.142 1.00 84.19 103 VAL A O 1
ATOM 836 N N . LYS A 1 104 ? 3.331 -1.497 -21.378 1.00 83.12 104 LYS A N 1
ATOM 837 C CA . LYS A 1 104 ? 2.183 -2.412 -21.536 1.00 83.12 104 LYS A CA 1
ATOM 838 C C . LYS A 1 104 ? 2.381 -3.716 -20.760 1.00 83.12 104 LYS A C 1
ATOM 840 O O . LYS A 1 104 ? 1.501 -4.149 -20.022 1.00 83.12 104 LYS A O 1
ATOM 845 N N . ARG A 1 105 ? 3.572 -4.315 -20.874 1.00 84.56 105 ARG A N 1
ATOM 846 C CA . ARG A 1 105 ? 3.962 -5.489 -20.076 1.00 84.56 105 ARG A CA 1
ATOM 847 C C . ARG A 1 105 ? 4.017 -5.172 -18.586 1.00 84.56 105 ARG A C 1
ATOM 849 O O . ARG A 1 105 ? 3.659 -6.026 -17.785 1.00 84.56 105 ARG A O 1
ATOM 856 N N . GLY A 1 106 ? 4.464 -3.969 -18.230 1.00 86.44 106 GLY A N 1
ATOM 857 C CA . GLY A 1 106 ? 4.487 -3.470 -16.860 1.00 86.44 106 GLY A CA 1
ATOM 858 C C . GLY A 1 106 ? 3.100 -3.483 -16.233 1.00 86.44 106 GLY A C 1
ATOM 859 O O . GLY A 1 106 ? 2.949 -4.048 -15.161 1.00 86.44 106 GLY A O 1
ATOM 860 N N . VAL A 1 107 ? 2.080 -2.979 -16.933 1.00 87.31 107 VAL A N 1
ATOM 861 C CA . VAL A 1 107 ? 0.685 -2.998 -16.455 1.00 87.31 107 VAL A CA 1
ATOM 862 C C . VAL A 1 107 ? 0.213 -4.425 -16.167 1.00 87.31 107 VAL A C 1
ATOM 864 O O . VAL A 1 107 ? -0.226 -4.707 -15.055 1.00 87.31 107 VAL A O 1
ATOM 867 N N . ALA A 1 108 ? 0.370 -5.345 -17.124 1.00 83.31 108 ALA A N 1
ATOM 868 C CA . ALA A 1 108 ? -0.031 -6.742 -16.936 1.00 83.31 108 ALA A CA 1
ATOM 869 C C . ALA A 1 108 ? 0.724 -7.412 -15.775 1.00 83.31 108 ALA A C 1
ATOM 871 O O . ALA A 1 108 ? 0.133 -8.129 -14.968 1.00 83.31 108 ALA A O 1
ATOM 872 N N . LYS A 1 109 ? 2.031 -7.142 -15.659 1.00 86.19 109 LYS A N 1
ATOM 873 C CA . LYS A 1 109 ? 2.849 -7.635 -14.551 1.00 86.19 109 LYS A CA 1
ATOM 874 C C . LYS A 1 109 ? 2.370 -7.076 -13.211 1.00 86.19 109 LYS A C 1
ATOM 876 O O . LYS A 1 109 ? 2.253 -7.840 -12.264 1.00 86.19 109 LYS A O 1
ATOM 881 N N . CYS A 1 110 ? 2.064 -5.783 -13.135 1.00 86.62 110 CYS A N 1
ATOM 882 C CA . CYS A 1 110 ? 1.570 -5.153 -11.915 1.00 86.62 110 CYS A CA 1
ATOM 883 C C . CYS A 1 110 ? 0.250 -5.775 -11.449 1.00 86.62 110 CYS A C 1
ATOM 885 O O . CYS A 1 110 ? 0.117 -6.038 -10.259 1.00 86.62 110 CYS A O 1
ATOM 887 N N . LEU A 1 111 ? -0.693 -6.060 -12.355 1.00 86.44 111 LEU A N 1
ATOM 888 C CA . LEU A 1 111 ? -1.953 -6.731 -12.003 1.00 86.44 111 LEU A CA 1
ATOM 889 C C . LEU A 1 111 ? -1.711 -8.139 -11.454 1.00 86.44 111 LEU A C 1
ATOM 891 O O . LEU A 1 111 ? -2.171 -8.471 -10.361 1.00 86.44 111 LEU A O 1
ATOM 895 N N . HIS A 1 112 ? -0.872 -8.915 -12.141 1.00 85.00 112 HIS A N 1
ATOM 896 C CA . HIS A 1 112 ? -0.509 -10.255 -11.698 1.00 85.00 112 HIS A CA 1
ATOM 897 C C . HIS A 1 112 ? 0.204 -10.264 -10.335 1.00 85.00 112 HIS A C 1
ATOM 899 O O . HIS A 1 112 ? -0.120 -11.068 -9.452 1.00 85.00 112 HIS A O 1
ATOM 905 N N . ASP A 1 113 ? 1.184 -9.375 -10.157 1.00 86.88 113 ASP A N 1
ATOM 906 C CA . ASP A 1 113 ? 1.942 -9.237 -8.915 1.00 86.88 113 ASP A CA 1
ATOM 907 C C . ASP A 1 113 ? 1.018 -8.772 -7.781 1.00 86.88 113 ASP A C 1
ATOM 909 O O . ASP A 1 113 ? 1.101 -9.301 -6.673 1.00 86.88 113 ASP A O 1
ATOM 913 N N . ARG A 1 114 ? 0.083 -7.853 -8.060 1.00 87.75 114 ARG A N 1
ATOM 914 C CA . ARG A 1 114 ? -0.935 -7.386 -7.109 1.00 87.75 114 ARG A CA 1
ATOM 915 C C . ARG A 1 114 ? -1.822 -8.537 -6.641 1.00 87.75 114 ARG A C 1
ATOM 917 O O . ARG A 1 114 ? -1.933 -8.752 -5.435 1.00 87.75 114 ARG A O 1
ATOM 924 N N . ALA A 1 115 ? -2.385 -9.315 -7.566 1.00 85.25 115 ALA A N 1
ATOM 925 C CA . ALA A 1 115 ? -3.212 -10.475 -7.236 1.00 85.25 115 ALA A CA 1
ATOM 926 C C . ALA A 1 115 ? -2.438 -11.521 -6.415 1.00 85.25 115 ALA A C 1
ATOM 928 O O . ALA A 1 115 ? -3.001 -12.166 -5.536 1.00 85.25 115 ALA A O 1
ATOM 929 N N . SER A 1 116 ? -1.140 -11.679 -6.682 1.00 84.38 116 SER A N 1
ATOM 930 C CA . SER A 1 116 ? -0.303 -12.686 -6.021 1.00 84.38 116 SER A CA 1
ATOM 931 C C . SER A 1 116 ? 0.234 -12.250 -4.655 1.00 84.38 116 SER A C 1
ATOM 933 O O . SER A 1 116 ? 0.500 -13.109 -3.822 1.00 84.38 116 SER A O 1
ATOM 935 N N . ARG A 1 117 ? 0.424 -10.945 -4.425 1.00 86.62 117 ARG A N 1
ATOM 936 C CA . ARG A 1 117 ? 1.004 -10.410 -3.180 1.00 86.62 117 ARG A CA 1
ATOM 937 C C . ARG A 1 117 ? -0.039 -9.945 -2.176 1.00 86.62 117 ARG A C 1
ATOM 939 O O . ARG A 1 117 ? 0.183 -10.089 -0.982 1.00 86.62 117 ARG A O 1
ATOM 946 N N . LEU A 1 118 ? -1.139 -9.357 -2.648 1.00 86.31 118 LEU A N 1
ATOM 947 C CA . LEU A 1 118 ? -2.149 -8.769 -1.766 1.00 86.31 118 LEU A CA 1
ATOM 948 C C . LEU A 1 118 ? -3.220 -9.769 -1.335 1.00 86.31 118 LEU A C 1
ATOM 950 O O . LEU A 1 118 ? -3.878 -9.546 -0.324 1.00 86.31 118 LEU A O 1
ATOM 954 N N . VAL A 1 119 ? -3.432 -10.847 -2.094 1.00 87.12 119 VAL A N 1
ATOM 955 C CA . VAL A 1 119 ? -4.489 -11.816 -1.799 1.00 87.12 119 VAL A CA 1
ATOM 956 C C . VAL A 1 119 ? -3.926 -12.977 -0.996 1.00 87.12 119 VAL A C 1
ATOM 958 O O . VAL A 1 119 ? -3.107 -13.740 -1.504 1.00 87.12 119 VAL A O 1
ATOM 961 N N . THR A 1 120 ? -4.389 -13.145 0.242 1.00 86.56 120 THR A N 1
ATOM 962 C CA . THR A 1 120 ? -3.844 -14.177 1.142 1.00 86.56 120 THR A CA 1
ATOM 963 C C . THR A 1 120 ? -4.457 -15.557 0.923 1.00 86.56 120 THR A C 1
ATOM 965 O O . THR A 1 120 ? -3.801 -16.569 1.162 1.00 86.56 120 THR A O 1
ATOM 968 N N . ARG A 1 121 ? -5.705 -15.638 0.439 1.00 82.19 121 ARG A N 1
ATOM 969 C CA . ARG A 1 121 ? -6.390 -16.919 0.202 1.00 82.19 121 ARG A CA 1
ATOM 970 C C . ARG A 1 121 ? -6.277 -17.378 -1.261 1.00 82.19 121 ARG A C 1
ATOM 972 O O . ARG A 1 121 ? -6.802 -16.687 -2.136 1.00 82.19 121 ARG A O 1
ATOM 979 N N . PRO A 1 122 ? -5.773 -18.600 -1.542 1.00 77.31 122 PRO A N 1
ATOM 980 C CA . PRO A 1 122 ? -5.576 -19.098 -2.911 1.00 77.31 122 PRO A CA 1
ATOM 981 C C . PRO A 1 122 ? -6.837 -19.091 -3.789 1.00 77.31 122 PRO A C 1
ATOM 983 O O . PRO A 1 122 ? -6.770 -18.804 -4.986 1.00 77.31 122 PRO A O 1
ATOM 986 N N . ARG A 1 123 ? -8.008 -19.365 -3.194 1.00 75.50 123 ARG A N 1
ATOM 987 C CA . ARG A 1 123 ? -9.308 -19.322 -3.889 1.00 75.50 123 ARG A CA 1
ATOM 988 C C . ARG A 1 123 ? -9.603 -17.940 -4.484 1.00 75.50 123 ARG A C 1
ATOM 990 O O . ARG A 1 123 ? -10.067 -17.839 -5.619 1.00 75.50 123 ARG A O 1
ATOM 997 N N . HIS A 1 124 ? -9.277 -16.891 -3.729 1.00 77.06 124 HIS A N 1
ATOM 998 C CA . HIS A 1 124 ? -9.488 -15.496 -4.104 1.00 77.06 124 HIS A CA 1
ATOM 999 C C . HIS A 1 124 ? -8.410 -15.045 -5.088 1.00 77.06 124 HIS A C 1
ATOM 1001 O O . HIS A 1 124 ? -8.719 -14.348 -6.047 1.00 77.06 124 HIS A O 1
ATOM 1007 N N . THR A 1 125 ? -7.175 -15.540 -4.946 1.00 75.31 125 THR A N 1
ATOM 1008 C CA . THR A 1 125 ? -6.090 -15.296 -5.909 1.00 75.31 125 THR A CA 1
ATOM 1009 C C . THR A 1 125 ? -6.457 -15.805 -7.301 1.00 75.31 125 THR A C 1
ATOM 1011 O O . THR A 1 125 ? -6.224 -15.120 -8.292 1.00 75.31 125 THR A O 1
ATOM 1014 N N . ALA A 1 126 ? -7.059 -16.995 -7.403 1.00 72.69 126 ALA A N 1
ATOM 1015 C CA . ALA A 1 126 ? -7.502 -17.539 -8.685 1.00 72.69 126 ALA A CA 1
ATOM 1016 C C . ALA A 1 126 ? -8.649 -16.722 -9.302 1.00 72.69 126 ALA A C 1
ATOM 1018 O O . ALA A 1 126 ? -8.698 -16.562 -10.520 1.00 72.69 126 ALA A O 1
ATOM 1019 N N . ALA A 1 127 ? -9.568 -16.201 -8.483 1.00 75.81 127 ALA A N 1
ATOM 1020 C CA . ALA A 1 127 ? -10.636 -15.317 -8.944 1.00 75.81 127 ALA A CA 1
ATOM 1021 C C . ALA A 1 127 ? -10.089 -13.970 -9.443 1.00 75.81 127 ALA A C 1
ATOM 1023 O O . ALA A 1 127 ? -10.427 -13.567 -10.552 1.00 75.81 127 ALA A O 1
ATOM 1024 N N . GLU A 1 128 ? -9.191 -13.333 -8.688 1.00 79.81 128 GLU A N 1
ATOM 1025 C CA . GLU A 1 128 ? -8.539 -12.081 -9.093 1.00 79.81 128 GLU A CA 1
ATOM 1026 C C . GLU A 1 128 ? -7.702 -12.263 -10.357 1.00 79.81 128 GLU A C 1
ATOM 1028 O O . GLU A 1 128 ? -7.874 -11.520 -11.317 1.00 79.81 128 GLU A O 1
ATOM 1033 N N . ARG A 1 129 ? -6.908 -13.337 -10.438 1.00 75.69 129 ARG A N 1
ATOM 1034 C CA . ARG A 1 129 ? -6.179 -13.665 -11.668 1.00 75.69 129 ARG A CA 1
ATOM 1035 C C . ARG A 1 129 ? -7.130 -13.866 -12.839 1.00 75.69 129 ARG A C 1
ATOM 1037 O O . ARG A 1 129 ? -6.860 -13.351 -13.910 1.00 75.69 129 ARG A O 1
ATOM 1044 N N . ARG A 1 130 ? -8.248 -14.584 -12.679 1.00 70.75 130 ARG A N 1
ATOM 1045 C CA . ARG A 1 130 ? -9.240 -14.738 -13.762 1.00 70.75 130 ARG A CA 1
ATOM 1046 C C . ARG A 1 130 ? -9.820 -13.396 -14.210 1.00 70.75 130 ARG A C 1
ATOM 1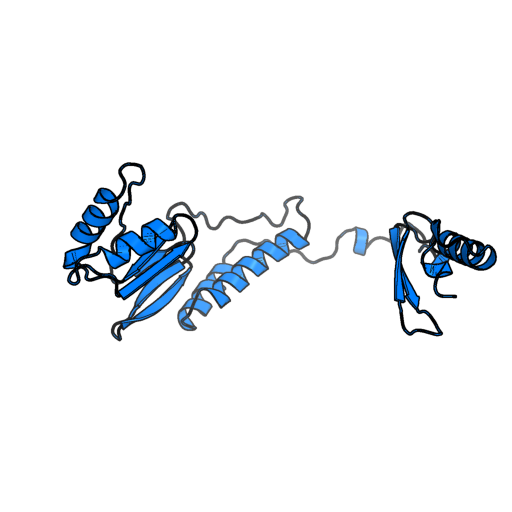048 O O . ARG A 1 130 ? -10.034 -13.222 -15.404 1.00 70.75 130 ARG A O 1
ATOM 1055 N N . ARG A 1 131 ? -10.017 -12.443 -13.293 1.00 70.50 131 ARG A N 1
ATOM 1056 C CA . ARG A 1 131 ? -10.420 -11.072 -13.644 1.00 70.50 131 ARG A CA 1
ATOM 1057 C C . ARG A 1 131 ? -9.328 -10.336 -14.418 1.00 70.50 131 ARG A C 1
ATOM 1059 O O . ARG A 1 131 ? -9.670 -9.672 -15.388 1.00 70.50 131 ARG A O 1
ATOM 1066 N N . ASP A 1 132 ? -8.047 -10.550 -14.105 1.00 66.19 132 ASP A N 1
ATOM 1067 C CA . ASP A 1 132 ? -6.937 -10.024 -14.920 1.00 66.19 132 ASP A CA 1
ATOM 1068 C C . ASP A 1 132 ? -6.987 -10.539 -16.373 1.00 66.19 132 ASP A C 1
ATOM 1070 O O . ASP A 1 132 ? -6.591 -9.828 -17.292 1.00 66.19 132 ASP A O 1
ATOM 1074 N N . HIS A 1 133 ? -7.511 -11.753 -16.607 1.00 60.03 133 HIS A N 1
ATOM 1075 C CA . HIS A 1 133 ? -7.702 -12.307 -17.960 1.00 60.03 133 HIS A CA 1
ATOM 1076 C C . HIS A 1 133 ? -8.943 -11.738 -18.671 1.00 60.03 133 HIS A C 1
ATOM 1078 O O . HIS A 1 133 ? -9.038 -11.835 -19.892 1.00 60.03 133 HIS A O 1
ATOM 1084 N N . GLY A 1 134 ? -9.890 -11.160 -17.923 1.00 54.62 134 GLY A N 1
ATOM 1085 C CA . GLY A 1 134 ? -11.045 -10.424 -18.446 1.00 54.62 134 GLY A CA 1
ATOM 1086 C C . GLY A 1 134 ? -10.746 -8.952 -18.744 1.00 54.62 134 GLY A C 1
ATOM 1087 O O . GLY A 1 134 ? -11.587 -8.262 -19.318 1.00 54.62 134 GLY A O 1
ATOM 1088 N N . VAL A 1 135 ? -9.552 -8.463 -18.391 1.00 57.16 135 VAL A N 1
ATOM 1089 C CA . VAL A 1 135 ? -9.077 -7.148 -18.820 1.00 57.16 135 VAL A CA 1
ATOM 1090 C C . VAL A 1 135 ? -8.847 -7.199 -20.328 1.00 57.16 135 VAL A C 1
ATOM 1092 O O . VAL A 1 135 ? -8.019 -7.973 -20.812 1.00 57.16 135 VAL A O 1
ATOM 1095 N N . HIS A 1 136 ? -9.565 -6.357 -21.078 1.00 47.56 136 HIS A N 1
ATOM 1096 C CA . HIS A 1 136 ? -9.417 -6.221 -22.528 1.00 47.56 136 HIS A CA 1
ATOM 1097 C C . HIS A 1 136 ? -8.012 -5.700 -22.885 1.00 47.56 136 HIS A C 1
ATOM 1099 O O . HIS A 1 136 ? -7.782 -4.516 -23.118 1.00 47.56 136 HIS A O 1
ATOM 1105 N N . THR A 1 137 ? -7.043 -6.608 -22.952 1.00 47.31 137 THR A N 1
ATOM 1106 C CA . THR A 1 137 ? -5.745 -6.376 -23.579 1.00 47.31 137 THR A CA 1
ATOM 1107 C C . THR A 1 137 ? -5.776 -7.054 -24.943 1.00 47.31 137 THR A C 1
ATOM 1109 O O . THR A 1 137 ? -5.865 -8.273 -25.059 1.00 47.31 137 THR A O 1
ATOM 1112 N N . VAL A 1 138 ? -5.786 -6.263 -26.016 1.00 44.78 138 VAL A N 1
ATOM 1113 C CA . VAL A 1 138 ? -5.803 -6.805 -27.381 1.00 44.78 138 VAL A CA 1
ATOM 1114 C C . VAL A 1 138 ? -4.426 -7.391 -27.679 1.00 44.78 138 VAL A C 1
ATOM 1116 O O . VAL A 1 138 ? -3.486 -6.660 -27.970 1.00 44.78 138 VAL A O 1
ATOM 1119 N N . PHE A 1 139 ? -4.278 -8.710 -27.594 1.00 44.88 139 PHE A N 1
ATOM 1120 C CA . PHE A 1 139 ? -3.040 -9.387 -27.970 1.00 44.88 139 PHE A CA 1
ATOM 1121 C C . PHE A 1 139 ? -2.863 -9.366 -29.500 1.00 44.88 139 PHE A C 1
ATOM 1123 O O . PHE A 1 139 ? -3.725 -9.835 -30.241 1.00 44.88 139 PHE A O 1
ATOM 1130 N N . ARG A 1 140 ? -1.725 -8.855 -29.987 1.00 50.12 140 ARG A N 1
ATOM 1131 C CA . ARG A 1 140 ? -1.238 -9.080 -31.360 1.00 50.12 140 ARG A CA 1
ATOM 1132 C C . ARG A 1 140 ? 0.166 -9.676 -31.326 1.00 50.12 140 ARG A C 1
ATOM 1134 O O . ARG A 1 140 ? 0.972 -9.333 -30.462 1.00 50.12 140 ARG A O 1
ATOM 1141 N N . SER A 1 141 ? 0.458 -10.544 -32.294 1.00 47.75 141 SER A N 1
ATOM 1142 C CA . SER A 1 141 ? 1.771 -11.162 -32.479 1.00 47.75 141 SER A CA 1
ATOM 1143 C C . SER A 1 141 ? 2.872 -10.122 -32.733 1.00 47.75 141 SER A C 1
ATOM 1145 O O . SER A 1 141 ? 2.672 -9.084 -33.361 1.00 47.75 141 SER A O 1
ATOM 1147 N N . SER A 1 142 ? 4.062 -10.434 -32.226 1.00 54.00 142 SER A N 1
ATOM 1148 C CA . SER A 1 142 ? 5.249 -9.589 -32.036 1.00 54.00 142 SER A CA 1
ATOM 1149 C C . SER A 1 142 ? 6.006 -9.156 -33.299 1.00 54.00 142 SER A C 1
ATOM 1151 O O . SER A 1 142 ? 7.116 -8.626 -33.199 1.00 54.00 142 SER A O 1
ATOM 1153 N N . THR A 1 143 ? 5.450 -9.325 -34.493 1.00 54.62 143 THR A N 1
ATOM 1154 C CA . THR A 1 143 ? 6.148 -8.954 -35.726 1.00 54.62 143 THR A CA 1
ATOM 1155 C C . THR A 1 143 ? 5.913 -7.490 -36.062 1.00 54.62 143 THR A C 1
ATOM 1157 O O . THR A 1 143 ? 5.054 -7.135 -36.865 1.00 54.62 143 THR A O 1
ATOM 1160 N N . THR A 1 144 ? 6.701 -6.610 -35.445 1.00 59.41 144 THR A N 1
ATOM 1161 C CA . THR A 1 144 ? 6.849 -5.242 -35.963 1.00 59.41 144 THR A CA 1
ATOM 1162 C C . THR A 1 144 ? 7.440 -5.311 -37.376 1.00 59.41 144 THR A C 1
ATOM 1164 O O . THR A 1 144 ? 8.287 -6.167 -37.634 1.00 59.41 144 THR A O 1
ATOM 1167 N N . LEU A 1 145 ? 7.061 -4.408 -38.287 1.00 60.44 145 LEU A N 1
ATOM 1168 C CA . LEU A 1 145 ? 7.650 -4.326 -39.637 1.00 60.44 145 LEU A CA 1
ATOM 1169 C C . LEU A 1 145 ? 9.189 -4.353 -39.594 1.00 60.44 145 LEU A C 1
ATOM 1171 O O . LEU A 1 145 ? 9.815 -5.057 -40.367 1.00 60.44 145 LEU A O 1
ATOM 1175 N N . ARG A 1 146 ? 9.812 -3.711 -38.598 1.00 57.47 146 ARG A N 1
ATOM 1176 C CA . ARG A 1 146 ? 11.269 -3.746 -38.359 1.00 57.47 146 ARG A CA 1
ATOM 1177 C C . ARG A 1 146 ? 11.858 -5.149 -38.137 1.00 57.47 146 ARG A C 1
ATOM 1179 O O . ARG A 1 146 ? 13.036 -5.346 -38.402 1.00 57.47 146 ARG A O 1
ATOM 1186 N N . SER A 1 147 ? 11.081 -6.089 -37.600 1.00 60.22 147 SER A N 1
ATOM 1187 C CA . SER A 1 147 ? 11.502 -7.485 -37.398 1.00 60.22 147 SER A CA 1
ATOM 1188 C C . SER A 1 147 ? 11.359 -8.352 -38.651 1.00 60.22 147 SER A C 1
ATOM 1190 O O . SER A 1 147 ? 12.011 -9.386 -38.737 1.00 60.22 147 SER A O 1
ATOM 1192 N N . GLN A 1 148 ? 10.529 -7.925 -39.607 1.00 65.06 148 GLN A N 1
ATOM 1193 C CA . GLN A 1 148 ? 10.341 -8.584 -40.903 1.00 65.06 148 GLN A CA 1
ATOM 1194 C C . GLN A 1 148 ? 11.173 -7.933 -42.019 1.00 65.06 148 GLN A C 1
ATOM 1196 O O . GLN A 1 148 ? 11.485 -8.577 -43.014 1.00 65.06 148 GLN A O 1
ATOM 1201 N N . LEU A 1 149 ? 11.541 -6.661 -41.857 1.00 70.44 149 LEU A N 1
ATOM 1202 C CA . LEU A 1 149 ? 12.355 -5.906 -42.800 1.00 70.44 149 LEU A CA 1
ATOM 1203 C C . LEU A 1 149 ? 13.850 -6.077 -42.511 1.00 70.44 149 LEU A C 1
ATOM 1205 O O . LEU A 1 149 ? 14.289 -6.209 -41.367 1.00 70.44 149 LEU A O 1
ATOM 1209 N N . VAL A 1 150 ? 14.639 -6.028 -43.582 1.00 63.59 150 VAL A N 1
ATOM 1210 C CA . VAL A 1 150 ? 16.102 -6.110 -43.559 1.00 63.59 150 VAL A CA 1
ATOM 1211 C C . VAL A 1 150 ? 16.672 -5.021 -42.649 1.00 63.59 150 VAL A C 1
ATOM 1213 O O . VAL A 1 150 ? 16.192 -3.888 -42.658 1.00 63.59 150 VAL A O 1
ATOM 1216 N N . ARG A 1 151 ? 17.710 -5.339 -41.865 1.00 63.88 151 ARG A N 1
ATOM 1217 C CA . ARG A 1 151 ? 18.451 -4.334 -41.086 1.00 63.88 151 ARG A CA 1
ATOM 1218 C C . ARG A 1 151 ? 19.063 -3.314 -42.060 1.00 63.88 151 ARG A C 1
ATOM 1220 O O . ARG A 1 151 ? 20.015 -3.677 -42.738 1.00 63.88 151 ARG A O 1
ATOM 1227 N N . PRO A 1 152 ? 18.593 -2.050 -42.119 1.00 68.62 152 PRO A N 1
ATOM 1228 C CA . PRO A 1 152 ? 19.057 -1.102 -43.139 1.00 68.62 152 PRO A CA 1
ATOM 1229 C C . PRO A 1 152 ? 20.459 -0.547 -42.861 1.00 68.62 152 PRO A C 1
ATOM 1231 O O . PRO A 1 152 ? 21.012 0.170 -43.683 1.00 68.62 152 PRO A O 1
ATOM 1234 N N . LYS A 1 153 ? 20.993 -0.791 -41.657 1.00 70.00 153 LYS A N 1
ATOM 1235 C CA . LYS A 1 153 ? 22.277 -0.264 -41.195 1.00 70.00 153 LYS A CA 1
ATOM 1236 C C . LYS A 1 153 ? 23.213 -1.418 -40.882 1.00 70.00 153 LYS A C 1
ATOM 1238 O O . LYS A 1 153 ? 22.831 -2.326 -40.136 1.00 70.00 153 LYS A O 1
ATOM 1243 N N . ASP A 1 154 ? 24.434 -1.321 -41.388 1.00 83.38 154 ASP A N 1
ATOM 1244 C CA . ASP A 1 154 ? 25.489 -2.278 -41.093 1.00 83.38 154 ASP A CA 1
ATOM 1245 C C . ASP A 1 154 ? 25.798 -2.319 -39.587 1.00 83.38 154 ASP A C 1
ATOM 1247 O O . ASP A 1 154 ? 25.793 -1.280 -38.910 1.00 83.38 154 ASP A O 1
ATOM 1251 N N . PRO A 1 155 ? 26.076 -3.507 -39.021 1.00 81.56 155 PRO A N 1
ATOM 1252 C CA . PRO A 1 155 ? 26.537 -3.624 -37.647 1.00 81.56 155 PRO A CA 1
ATOM 1253 C C . PRO A 1 155 ? 27.832 -2.835 -37.433 1.00 81.56 155 PRO A C 1
ATOM 1255 O O . PRO A 1 155 ? 28.826 -3.041 -38.124 1.00 81.56 155 PRO A O 1
ATOM 1258 N N . ILE A 1 156 ? 27.853 -1.968 -36.420 1.00 84.25 156 ILE A N 1
ATOM 1259 C CA . ILE A 1 156 ? 29.066 -1.234 -36.053 1.00 84.25 156 ILE A CA 1
ATOM 1260 C C . ILE A 1 156 ? 30.028 -2.202 -35.338 1.00 84.25 156 ILE A C 1
ATOM 1262 O O . ILE A 1 156 ? 29.660 -2.779 -34.300 1.00 84.25 156 ILE A O 1
ATOM 1266 N N . PRO A 1 157 ? 31.270 -2.371 -35.830 1.00 88.81 157 PRO A N 1
ATOM 1267 C CA . PRO A 1 157 ? 32.267 -3.211 -35.178 1.00 88.81 157 PRO A CA 1
ATOM 1268 C C . PRO A 1 157 ? 32.498 -2.781 -33.720 1.00 88.81 157 PRO A C 1
ATOM 1270 O O . PRO A 1 157 ? 32.455 -1.581 -33.439 1.00 88.81 157 PRO A O 1
ATOM 1273 N N . PRO A 1 158 ? 32.786 -3.710 -32.786 1.00 85.75 158 PRO A N 1
ATOM 1274 C CA . PRO A 1 158 ? 32.955 -3.414 -31.359 1.00 85.75 158 PRO A CA 1
ATOM 1275 C C . PRO A 1 158 ? 33.826 -2.188 -31.055 1.00 85.75 158 PRO A C 1
ATOM 1277 O O . PRO A 1 158 ? 33.403 -1.318 -30.304 1.00 85.75 158 PRO A O 1
ATOM 1280 N N . GLY A 1 159 ? 34.985 -2.057 -31.709 1.00 84.81 159 GLY A N 1
ATOM 1281 C CA . GLY A 1 159 ? 35.923 -0.949 -31.489 1.00 84.81 159 GLY A CA 1
ATOM 1282 C C . GLY A 1 159 ? 35.430 0.437 -31.933 1.00 84.81 159 GLY A C 1
ATOM 1283 O O . GLY A 1 159 ? 36.022 1.442 -31.542 1.00 84.81 159 GLY A O 1
ATOM 1284 N N . ARG A 1 160 ? 34.362 0.508 -32.741 1.00 88.06 160 ARG A N 1
ATOM 1285 C CA . ARG A 1 160 ? 33.786 1.759 -33.265 1.00 88.06 160 ARG A CA 1
ATOM 1286 C C . ARG A 1 160 ? 32.491 2.185 -32.566 1.00 88.06 160 ARG A C 1
ATOM 1288 O O . ARG A 1 160 ? 31.931 3.218 -32.921 1.00 88.06 160 ARG A O 1
ATOM 1295 N N . ARG A 1 161 ? 32.009 1.416 -31.586 1.00 90.06 161 ARG A N 1
ATOM 1296 C CA . ARG A 1 161 ? 30.794 1.755 -30.830 1.00 90.06 161 ARG A CA 1
ATOM 1297 C C . ARG A 1 161 ? 31.087 2.877 -29.832 1.00 90.06 161 ARG A C 1
ATOM 1299 O O . ARG A 1 161 ? 32.103 2.818 -29.143 1.00 90.06 161 ARG A O 1
ATOM 1306 N N . GLY A 1 162 ? 30.202 3.866 -29.767 1.00 89.81 162 GLY A N 1
ATOM 1307 C CA . GLY A 1 162 ? 30.140 4.863 -28.694 1.00 89.81 162 GLY A CA 1
ATOM 1308 C C . GLY A 1 162 ? 28.888 4.666 -27.839 1.00 89.81 162 GLY A C 1
ATOM 1309 O O . GLY A 1 162 ? 28.038 3.841 -28.177 1.00 89.81 162 GLY A O 1
ATOM 1310 N N . GLY A 1 163 ? 28.791 5.398 -26.730 1.00 90.62 163 GLY A N 1
ATOM 1311 C CA . GLY A 1 163 ? 27.736 5.234 -25.723 1.00 90.62 163 GLY A CA 1
ATOM 1312 C C . GLY A 1 163 ? 27.824 3.894 -24.992 1.00 90.62 163 GLY A C 1
ATOM 1313 O O . GLY A 1 163 ? 26.800 3.292 -24.681 1.00 90.62 163 GLY A O 1
ATOM 1314 N N . VAL A 1 164 ? 29.040 3.369 -24.812 1.00 92.38 164 VAL A N 1
ATOM 1315 C CA . VAL A 1 164 ? 29.272 2.059 -24.189 1.00 92.38 164 VAL A CA 1
ATOM 1316 C C . VAL A 1 164 ? 29.945 2.213 -22.832 1.00 92.38 164 VAL A C 1
ATOM 1318 O O . VAL A 1 164 ? 30.820 3.062 -22.652 1.00 92.38 164 VAL A O 1
ATOM 1321 N N . VAL A 1 165 ? 29.565 1.339 -21.902 1.00 93.81 165 VAL A N 1
ATOM 1322 C CA . VAL A 1 165 ? 30.268 1.128 -20.634 1.00 93.81 165 VAL A CA 1
ATOM 1323 C C . VAL A 1 165 ? 31.305 0.025 -20.836 1.00 93.81 165 VAL A C 1
ATOM 1325 O O . VAL A 1 165 ? 31.012 -1.001 -21.456 1.00 93.81 165 VAL A O 1
ATOM 1328 N N . TYR A 1 166 ? 32.521 0.234 -20.338 1.00 91.88 166 TYR A N 1
ATOM 1329 C CA . TYR A 1 166 ? 33.639 -0.698 -20.477 1.00 91.88 166 TYR A CA 1
ATOM 1330 C C . TYR A 1 166 ? 34.360 -0.920 -19.144 1.00 91.88 166 TYR A C 1
ATOM 1332 O O . TYR A 1 166 ? 34.299 -0.095 -18.233 1.00 91.88 166 TYR A O 1
ATOM 1340 N N . LYS A 1 167 ? 35.040 -2.066 -19.048 1.00 92.88 167 LYS A N 1
ATOM 1341 C CA . LYS A 1 167 ? 35.769 -2.536 -17.867 1.00 92.88 167 LYS A CA 1
ATOM 1342 C C . LYS A 1 167 ? 37.232 -2.787 -18.230 1.00 92.88 167 LYS A C 1
ATOM 1344 O O . LYS A 1 167 ? 37.493 -3.493 -19.202 1.00 92.88 167 LYS A O 1
ATOM 1349 N N . ILE A 1 168 ? 38.161 -2.271 -17.428 1.00 90.12 168 ILE A N 1
ATOM 1350 C CA . ILE A 1 168 ? 39.602 -2.540 -17.530 1.00 90.12 168 ILE A CA 1
ATOM 1351 C C . ILE A 1 168 ? 40.065 -3.144 -16.193 1.00 90.12 168 ILE A C 1
ATOM 1353 O O . ILE A 1 168 ? 40.046 -2.444 -15.180 1.00 90.12 168 ILE A O 1
ATOM 1357 N N . PRO A 1 169 ? 40.417 -4.440 -16.139 1.00 89.56 169 PRO A N 1
ATOM 1358 C CA . PRO A 1 169 ? 40.994 -5.038 -14.939 1.00 89.56 169 PRO A CA 1
ATOM 1359 C C . PRO A 1 169 ? 42.462 -4.617 -14.773 1.00 89.56 169 PRO A C 1
ATOM 1361 O O . PRO A 1 169 ? 43.208 -4.595 -15.751 1.00 89.56 169 PRO A O 1
ATOM 1364 N N . CYS A 1 170 ? 42.877 -4.308 -13.544 1.00 86.88 170 CYS A N 1
ATOM 1365 C CA . CYS A 1 170 ? 44.287 -4.131 -13.198 1.00 86.88 170 CYS A CA 1
ATOM 1366 C C . CYS A 1 170 ? 44.942 -5.507 -13.003 1.00 86.88 170 CYS A C 1
ATOM 1368 O O . CYS A 1 170 ? 44.366 -6.372 -12.338 1.00 86.88 170 CYS A O 1
ATOM 1370 N N . GLY A 1 171 ? 46.133 -5.697 -13.576 1.00 81.25 171 GLY A N 1
ATOM 1371 C CA . GLY A 1 171 ? 46.893 -6.944 -13.465 1.00 81.25 171 GLY A CA 1
ATOM 1372 C C . GLY A 1 171 ? 47.490 -7.177 -12.076 1.00 81.25 171 GLY A C 1
ATOM 1373 O O . GLY A 1 171 ? 47.503 -8.313 -11.614 1.00 81.25 171 GLY A O 1
ATOM 1374 N N . ASP A 1 172 ? 47.904 -6.108 -11.388 1.00 82.25 172 ASP A N 1
ATOM 1375 C CA . ASP A 1 172 ? 48.815 -6.223 -10.238 1.00 82.25 172 ASP A CA 1
ATOM 1376 C C . ASP A 1 172 ? 48.144 -6.056 -8.868 1.00 82.25 172 ASP A C 1
ATOM 1378 O O . ASP A 1 172 ? 48.668 -6.520 -7.860 1.00 82.25 172 ASP A O 1
ATOM 1382 N N . CYS A 1 173 ? 46.970 -5.416 -8.792 1.00 85.62 173 CYS A N 1
ATOM 1383 C CA . CYS A 1 173 ? 46.296 -5.162 -7.507 1.00 85.62 173 CYS A CA 1
ATOM 1384 C C . CYS A 1 173 ? 44.840 -5.645 -7.433 1.00 85.62 173 CYS A C 1
ATOM 1386 O O . CYS A 1 173 ? 44.137 -5.337 -6.471 1.00 85.62 173 CYS A O 1
ATOM 1388 N N . GLY A 1 174 ? 44.353 -6.363 -8.452 1.00 82.81 174 GLY A N 1
ATOM 1389 C CA . GLY A 1 174 ? 42.989 -6.911 -8.494 1.00 82.81 174 GLY A CA 1
ATOM 1390 C C . GLY A 1 174 ? 41.863 -5.868 -8.579 1.00 82.81 174 GLY A C 1
ATOM 1391 O O . GLY A 1 174 ? 40.687 -6.231 -8.649 1.00 82.81 174 GLY A O 1
ATOM 1392 N N . LYS A 1 175 ? 42.195 -4.571 -8.596 1.00 87.00 175 LYS A N 1
ATOM 1393 C CA . LYS A 1 175 ? 41.237 -3.478 -8.791 1.00 87.00 175 LYS A CA 1
ATOM 1394 C C . LYS A 1 175 ? 40.735 -3.441 -10.234 1.00 87.00 175 LYS A C 1
ATOM 1396 O O . LYS A 1 175 ? 41.347 -3.976 -11.157 1.00 87.00 175 LYS A O 1
ATOM 1401 N N . VAL A 1 176 ? 39.592 -2.795 -10.437 1.00 91.06 176 VAL A N 1
ATOM 1402 C CA . VAL A 1 176 ? 38.924 -2.712 -11.737 1.00 91.06 176 VAL A CA 1
ATOM 1403 C C . VAL A 1 176 ? 38.514 -1.273 -12.010 1.00 91.06 176 VAL A C 1
ATOM 1405 O O . VAL A 1 176 ? 37.835 -0.662 -11.190 1.00 91.06 176 VAL A O 1
ATOM 1408 N N . TYR A 1 177 ? 38.854 -0.769 -13.196 1.00 90.25 177 TYR A N 1
ATOM 1409 C CA . TYR A 1 177 ? 38.339 0.493 -13.714 1.00 90.25 177 TYR A CA 1
ATOM 1410 C C . TYR A 1 177 ? 37.070 0.254 -14.539 1.00 90.25 177 TYR A C 1
ATOM 1412 O O . TYR A 1 177 ? 37.047 -0.610 -15.421 1.00 90.25 177 TYR A O 1
ATOM 1420 N N . ILE A 1 178 ? 36.020 1.030 -14.270 1.00 92.81 178 ILE A N 1
ATOM 1421 C CA . ILE A 1 178 ? 34.770 1.036 -15.038 1.00 92.81 178 ILE A CA 1
ATOM 1422 C C . ILE A 1 178 ? 34.545 2.459 -15.540 1.00 92.81 178 ILE A C 1
ATOM 1424 O O . ILE A 1 178 ? 34.562 3.401 -14.750 1.00 92.81 178 ILE A O 1
ATOM 1428 N N . GLY A 1 179 ? 34.335 2.612 -16.846 1.00 90.06 179 GLY A N 1
ATOM 1429 C CA . GLY A 1 179 ? 34.118 3.913 -17.473 1.00 90.06 179 GLY A CA 1
ATOM 1430 C C . GLY A 1 179 ? 33.036 3.867 -18.545 1.00 90.06 179 GLY A C 1
ATOM 1431 O O . GLY A 1 179 ? 32.745 2.816 -19.114 1.00 90.06 179 GLY A O 1
ATOM 1432 N N . GLU A 1 180 ? 32.456 5.026 -18.835 1.00 93.12 180 GLU A N 1
ATOM 1433 C CA . GLU A 1 180 ? 31.558 5.245 -19.969 1.00 93.12 180 GLU A CA 1
ATOM 1434 C C . GLU A 1 180 ? 32.262 6.107 -21.023 1.00 93.12 180 GLU A C 1
ATOM 1436 O O . GLU A 1 180 ? 33.074 6.978 -20.700 1.00 93.12 180 GLU A O 1
ATOM 1441 N N . THR A 1 181 ? 31.968 5.879 -22.304 1.00 89.69 181 THR A N 1
ATOM 1442 C CA . THR A 1 181 ? 32.420 6.775 -23.370 1.00 89.69 181 THR A CA 1
ATOM 1443 C C . THR A 1 181 ? 31.332 7.043 -24.398 1.00 89.69 181 THR A C 1
ATOM 1445 O O . THR A 1 181 ? 30.765 6.122 -24.979 1.00 89.69 181 THR A O 1
ATOM 1448 N N . GLY A 1 182 ? 31.079 8.325 -24.677 1.00 88.12 182 GLY A N 1
ATOM 1449 C CA . GLY A 1 182 ? 30.245 8.752 -25.804 1.00 88.12 182 GLY A CA 1
ATOM 1450 C C . GLY A 1 182 ? 30.946 8.625 -27.165 1.00 88.12 182 GLY A C 1
ATOM 1451 O O . GLY A 1 182 ? 30.289 8.620 -28.203 1.00 88.12 182 GLY A O 1
ATOM 1452 N N . ARG A 1 183 ? 32.280 8.495 -27.181 1.00 89.50 183 ARG A N 1
ATOM 1453 C CA . ARG A 1 183 ? 33.106 8.353 -28.394 1.00 89.50 183 ARG A CA 1
ATOM 1454 C C . ARG A 1 183 ? 33.358 6.873 -28.709 1.00 89.50 183 ARG A C 1
ATOM 1456 O O . ARG A 1 183 ? 33.122 6.026 -27.853 1.00 89.50 183 ARG A O 1
ATOM 1463 N N . PRO A 1 184 ? 33.859 6.530 -29.911 1.00 94.25 184 PRO A N 1
ATOM 1464 C CA . PRO A 1 184 ? 34.296 5.171 -30.208 1.00 94.25 184 PRO A CA 1
ATOM 1465 C C . PRO A 1 184 ? 35.238 4.615 -29.133 1.00 94.25 184 PRO A C 1
ATOM 1467 O O . PRO A 1 184 ? 36.278 5.213 -28.848 1.00 94.25 184 PRO A O 1
ATOM 1470 N N . ILE A 1 185 ? 34.905 3.450 -28.575 1.00 94.25 185 ILE A N 1
ATOM 1471 C CA . ILE A 1 185 ? 35.677 2.816 -27.497 1.00 94.25 185 ILE A CA 1
ATOM 1472 C C . ILE A 1 185 ? 37.157 2.621 -27.851 1.00 94.25 185 ILE A C 1
ATOM 1474 O O . ILE A 1 185 ? 38.024 2.812 -27.004 1.00 94.25 185 ILE A O 1
ATOM 1478 N N . GLY A 1 186 ? 37.478 2.335 -29.117 1.00 92.62 186 GLY A N 1
ATOM 1479 C CA . GLY A 1 186 ? 38.864 2.218 -29.571 1.00 92.62 186 GLY A CA 1
ATOM 1480 C C . GLY A 1 186 ? 39.669 3.513 -29.417 1.00 92.62 186 GLY A C 1
ATOM 1481 O O . GLY A 1 186 ? 40.861 3.460 -29.125 1.00 92.62 186 GLY A O 1
ATOM 1482 N N . THR A 1 187 ? 39.032 4.678 -29.562 1.00 93.19 187 THR A N 1
ATOM 1483 C CA . THR A 1 187 ? 39.672 5.977 -29.306 1.00 93.19 187 THR A CA 1
ATOM 1484 C C . THR A 1 187 ? 39.933 6.156 -27.816 1.00 93.19 187 THR A C 1
ATOM 1486 O O . THR A 1 187 ? 41.036 6.532 -27.429 1.00 93.19 187 THR A O 1
ATOM 1489 N N . ARG A 1 188 ? 38.953 5.810 -26.974 1.00 93.12 188 ARG A N 1
ATOM 1490 C CA . ARG A 1 188 ? 39.073 5.932 -25.518 1.00 93.12 188 ARG A CA 1
ATOM 1491 C C . ARG A 1 188 ? 40.161 5.025 -24.934 1.00 93.12 188 ARG A C 1
ATOM 1493 O O . ARG A 1 188 ? 40.902 5.443 -24.054 1.00 93.12 188 ARG A O 1
ATOM 1500 N N . ILE A 1 189 ? 40.313 3.813 -25.467 1.00 91.69 189 ILE A N 1
ATOM 1501 C CA . ILE A 1 189 ? 41.399 2.900 -25.078 1.00 91.69 189 ILE A CA 1
ATOM 1502 C C . ILE A 1 189 ? 42.772 3.505 -25.411 1.00 91.69 189 ILE A C 1
ATOM 1504 O O . ILE A 1 189 ? 43.670 3.468 -24.574 1.00 91.69 189 ILE A O 1
ATOM 1508 N N . LYS A 1 190 ? 42.937 4.111 -26.596 1.00 92.25 190 LYS A N 1
ATOM 1509 C CA . LYS A 1 190 ? 44.195 4.779 -26.984 1.00 92.25 190 LYS A CA 1
ATOM 1510 C C . LYS A 1 190 ? 44.524 5.976 -26.090 1.00 92.25 190 LYS A C 1
ATOM 1512 O O . LYS A 1 190 ? 45.694 6.214 -25.806 1.00 92.25 190 LYS A O 1
ATOM 1517 N N . GLU A 1 191 ? 43.512 6.726 -25.658 1.00 91.75 191 GLU A N 1
ATOM 1518 C CA . GLU A 1 191 ? 43.680 7.816 -24.690 1.00 91.75 191 GLU A CA 1
ATOM 1519 C C . GLU A 1 191 ? 44.212 7.281 -23.356 1.00 91.75 191 GLU A C 1
ATOM 1521 O O . GLU A 1 191 ? 45.239 7.766 -22.894 1.00 91.75 191 GLU A O 1
ATOM 1526 N N . HIS A 1 192 ? 43.602 6.227 -22.802 1.00 91.25 192 HIS A N 1
ATOM 1527 C CA . HIS A 1 192 ? 44.095 5.595 -21.573 1.00 91.25 192 HIS A CA 1
ATOM 1528 C C . HIS A 1 192 ? 45.530 5.077 -21.718 1.00 91.25 192 HIS A C 1
ATOM 1530 O O . HIS A 1 192 ? 46.361 5.359 -20.866 1.00 91.25 192 HIS A O 1
ATOM 1536 N N . GLN A 1 193 ? 45.857 4.390 -22.817 1.00 90.44 193 GLN A N 1
ATOM 1537 C CA . GLN A 1 193 ? 47.226 3.923 -23.085 1.00 90.44 193 GLN A CA 1
ATOM 1538 C C . GLN A 1 193 ? 48.235 5.078 -23.152 1.00 90.44 193 GLN A C 1
ATOM 1540 O O . GLN A 1 193 ? 49.356 4.962 -22.659 1.00 90.44 193 GLN A O 1
ATOM 1545 N N . ARG A 1 194 ? 47.851 6.201 -23.769 1.00 91.31 194 ARG A N 1
ATOM 1546 C CA . ARG A 1 194 ? 48.691 7.401 -23.827 1.00 91.31 194 ARG A CA 1
ATOM 1547 C C . ARG A 1 194 ? 48.886 8.007 -22.441 1.00 91.31 194 ARG A C 1
ATOM 1549 O O . ARG A 1 194 ? 50.004 8.403 -22.132 1.00 91.31 194 ARG A O 1
ATOM 1556 N N . ASP A 1 195 ? 47.826 8.100 -21.651 1.00 90.56 195 ASP A N 1
ATOM 1557 C CA . ASP A 1 195 ? 47.867 8.716 -20.326 1.00 90.56 195 ASP A CA 1
ATOM 1558 C C . ASP A 1 195 ? 48.672 7.859 -19.340 1.00 90.56 195 ASP A C 1
ATOM 1560 O O . ASP A 1 195 ? 49.463 8.413 -18.586 1.00 90.56 195 ASP A O 1
ATOM 1564 N N . VAL A 1 196 ? 48.584 6.526 -19.439 1.00 88.44 196 VAL A N 1
ATOM 1565 C CA . VAL A 1 196 ? 49.472 5.574 -18.744 1.00 88.44 196 VAL A CA 1
ATOM 1566 C C . VAL A 1 196 ? 50.932 5.815 -19.135 1.00 88.44 196 VAL A C 1
ATOM 1568 O O . VAL A 1 196 ? 51.782 6.017 -18.276 1.00 88.44 196 VAL A O 1
ATOM 1571 N N . ARG A 1 197 ? 51.230 5.882 -20.440 1.00 88.56 197 ARG A N 1
ATOM 1572 C CA . ARG A 1 197 ? 52.596 6.118 -20.940 1.00 88.56 197 ARG A CA 1
ATOM 1573 C C . ARG A 1 197 ? 53.184 7.461 -20.492 1.00 88.56 197 ARG A C 1
ATOM 1575 O O . ARG A 1 197 ? 54.398 7.585 -20.394 1.00 88.56 197 ARG A O 1
ATOM 1582 N N . LEU A 1 198 ? 52.343 8.476 -20.302 1.00 89.50 198 LEU A N 1
ATOM 1583 C CA . LEU A 1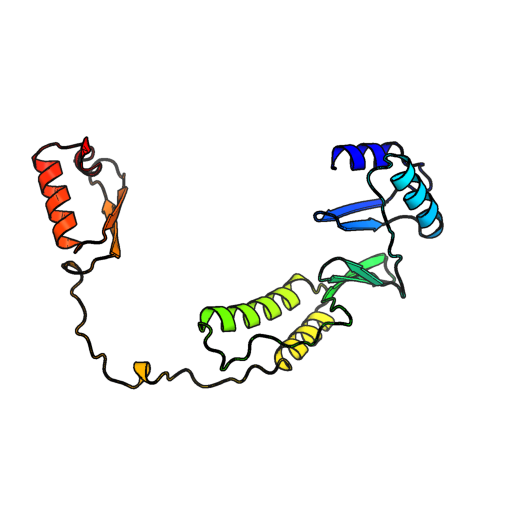 198 ? 52.744 9.817 -19.864 1.00 89.50 198 LEU A CA 1
ATOM 1584 C C . LEU A 1 198 ? 52.572 10.029 -18.349 1.00 89.50 198 LEU A C 1
ATOM 1586 O O . LEU A 1 198 ? 52.723 11.161 -17.896 1.00 89.50 198 LEU A O 1
ATOM 1590 N N . SER A 1 199 ? 52.212 8.982 -17.598 1.00 84.31 199 SER A N 1
ATOM 1591 C CA . SER A 1 199 ? 51.930 9.016 -16.155 1.00 84.31 199 SER A CA 1
ATOM 1592 C C . SER A 1 199 ? 50.956 10.130 -15.738 1.00 84.31 199 SER A C 1
ATOM 1594 O O . SER A 1 199 ? 51.113 10.771 -14.700 1.00 84.31 199 SER A O 1
ATOM 1596 N N . ARG A 1 200 ? 49.931 10.388 -16.560 1.00 87.94 200 ARG A N 1
ATOM 1597 C CA . ARG A 1 200 ? 48.917 11.425 -16.315 1.00 87.94 200 ARG A CA 1
ATOM 1598 C C . ARG A 1 200 ? 47.772 10.878 -15.471 1.00 87.94 200 ARG A C 1
ATOM 1600 O O . ARG A 1 200 ? 46.711 10.529 -15.987 1.00 87.94 200 ARG A O 1
ATOM 1607 N N . VAL A 1 201 ? 48.001 10.832 -14.167 1.00 84.38 201 VAL A N 1
ATOM 1608 C CA . VAL A 1 201 ? 47.022 10.351 -13.180 1.00 84.38 201 VAL A CA 1
ATOM 1609 C C . VAL A 1 201 ? 45.760 11.222 -13.125 1.00 84.38 201 VAL A C 1
ATOM 1611 O O . VAL A 1 201 ? 44.653 10.699 -13.058 1.00 84.38 201 VAL A O 1
ATOM 1614 N N . GLU A 1 202 ? 45.894 12.538 -13.320 1.00 81.56 202 GLU A N 1
ATOM 1615 C CA . GLU A 1 202 ? 44.763 13.482 -13.287 1.00 81.56 202 GLU A CA 1
ATOM 1616 C C . GLU A 1 202 ? 43.753 13.281 -14.432 1.00 81.56 202 GLU A C 1
ATOM 1618 O O . GLU A 1 202 ? 42.565 13.556 -14.270 1.00 81.56 202 GLU A O 1
ATOM 1623 N N . SER A 1 203 ? 44.200 12.807 -15.604 1.00 80.25 203 SER A N 1
ATOM 1624 C CA . SER A 1 203 ? 43.329 12.625 -16.776 1.00 80.25 203 SER A CA 1
ATOM 1625 C C . SER A 1 203 ? 42.753 11.214 -16.893 1.00 80.25 203 SER A C 1
ATOM 1627 O O . SER A 1 203 ? 41.767 10.997 -17.608 1.00 80.25 203 SER A O 1
ATOM 1629 N N . SER A 1 204 ? 43.347 10.243 -16.197 1.00 84.62 204 SER A N 1
ATOM 1630 C CA . SER A 1 204 ? 42.957 8.843 -16.273 1.00 84.62 204 SER A CA 1
ATOM 1631 C C . SER A 1 204 ? 43.358 8.096 -15.005 1.00 84.62 204 SER A C 1
ATOM 1633 O O . SER A 1 204 ? 44.514 7.716 -14.856 1.00 84.62 204 SER A O 1
ATOM 1635 N N . ALA A 1 205 ? 42.372 7.726 -14.186 1.00 83.81 205 ALA A N 1
ATOM 1636 C CA . ALA A 1 205 ? 42.575 6.851 -13.027 1.00 83.81 205 ALA A CA 1
ATOM 1637 C C . ALA A 1 205 ? 43.203 5.488 -13.392 1.00 83.81 205 ALA A C 1
ATOM 1639 O O . ALA A 1 205 ? 43.798 4.832 -12.553 1.00 83.81 205 ALA A O 1
ATOM 1640 N N . VAL A 1 206 ? 43.132 5.053 -14.658 1.00 85.00 206 VAL A N 1
ATOM 1641 C CA . VAL A 1 206 ? 43.851 3.850 -15.123 1.00 85.00 206 VAL A CA 1
ATOM 1642 C C . VAL A 1 206 ? 45.373 4.016 -14.989 1.00 85.00 206 VAL A C 1
ATOM 1644 O O . VAL A 1 206 ? 46.054 3.033 -14.733 1.00 85.00 206 VAL A O 1
ATOM 1647 N N . ALA A 1 207 ? 45.895 5.243 -15.115 1.00 82.31 207 ALA A N 1
ATOM 1648 C CA . ALA A 1 207 ? 47.324 5.546 -15.026 1.00 82.31 207 ALA A CA 1
ATOM 1649 C C . ALA A 1 207 ? 47.874 5.503 -13.589 1.00 82.31 207 ALA A C 1
ATOM 1651 O O . ALA A 1 207 ? 49.085 5.461 -13.417 1.00 82.31 207 ALA A O 1
ATOM 1652 N N . GLU A 1 208 ? 47.010 5.489 -12.568 1.00 80.75 208 GLU A N 1
ATOM 1653 C CA . GLU A 1 208 ? 47.400 5.305 -11.158 1.00 80.75 208 GLU A CA 1
ATOM 1654 C C . GLU A 1 208 ? 47.675 3.834 -10.807 1.00 80.75 208 GLU A C 1
ATOM 1656 O O . GLU A 1 208 ? 48.219 3.531 -9.747 1.00 80.75 208 GLU A O 1
ATOM 1661 N N . HIS A 1 209 ? 47.251 2.912 -11.676 1.00 75.38 209 HIS A N 1
ATOM 1662 C CA . HIS A 1 209 ? 47.157 1.476 -11.406 1.00 75.38 209 HIS A CA 1
ATOM 1663 C C . HIS A 1 209 ? 47.928 0.621 -12.428 1.00 75.38 209 HIS A C 1
ATOM 1665 O O . HIS A 1 209 ? 47.582 -0.546 -12.634 1.00 75.38 209 HIS A O 1
ATOM 1671 N N . THR A 1 210 ? 48.938 1.209 -13.069 1.00 63.25 210 THR A N 1
ATOM 1672 C CA . THR A 1 210 ? 49.825 0.597 -14.077 1.00 63.25 210 THR A CA 1
ATOM 1673 C C . THR A 1 210 ? 51.277 0.878 -13.765 1.00 63.25 210 THR A C 1
ATOM 1675 O O . THR A 1 210 ? 51.536 1.983 -13.240 1.00 63.25 210 THR A O 1
#

Foldseek 3Di:
DVVLVVVLQVPDDPQFRWPDWDDDPPDIDTHTDLVCVVVSQVSSCVSDVVDHDDDDDDDPQWDDDDQWIWHQDPVRDIWIAGDDDPPRPLDDDAQPDPDDPVVVVVVLVVQLVCLVPGGPDPVRSVVSVVVSVVRPHDDDDDDDVCNVDDPPDDDDPQQFDAQDWDKDAQPPPRDIDIDHGRGRNVVVVVVLVVCLVVLPCVVDVSNVRD